Protein AF-A0AA88LLS0-F1 (afdb_monomer_lite)

InterPro domains:
  IPR002110 Ankyrin repeat [PF12796] (2-80)
  IPR002110 Ankyrin repeat [PF12796] (85-137)
  IPR002110 Ankyrin repeat [PF12796] (146-189)
  IPR002110 Ankyrin repeat [PF13637] (201-243)
  IPR002110 Ankyrin repeat [PR01415] (31-46)
  IPR002110 Ankyrin repeat [PR01415] (123-137)
  IPR002110 Ankyrin repeat [PS50088] (30-62)
  IPR002110 Ankyrin repeat [PS50088] (63-106)
  IPR002110 Ankyrin repeat [PS50088] (107-139)
  IPR002110 Ankyrin repeat [PS50088] (146-178)
  IPR002110 Ankyrin repeat [PS50088] (179-221)
  IPR002110 Ankyrin repeat [SM00248] (30-59)
  IPR002110 Ankyrin repeat [SM00248] (63-105)
  IPR002110 Ankyrin repeat [SM00248] (107-136)
  IPR002110 Ankyrin repeat [SM00248] (146-175)
  IPR002110 Ankyrin repeat [SM00248] (179-218)
  IPR002110 Ankyrin repeat [SM00248] (222-253)
  IPR036770 Ankyrin repeat-containing domain superfamily [G3DSA:1.25.40.20] (1-84)
  IPR036770 Ankyrin rep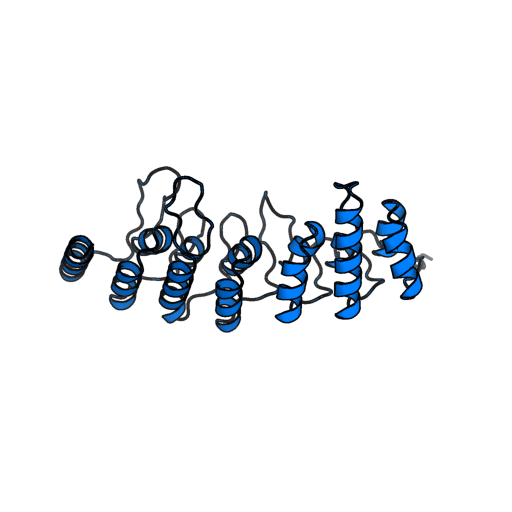eat-containing domain superfamily [G3DSA:1.25.40.20] (85-142)
  IPR036770 Ankyrin repeat-containing domain superfamily [G3DSA:1.25.40.20] (143-254)

Radius of gyration: 22.55 Å; chains: 1; bounding box: 47×30×82 Å

pLDDT: mean 86.3, std 13.44, range [41.69, 98.38]

Organism: Artemia franciscana (NCBI:txid6661)

Foldseek 3Di:
DVVVVVVVVVCVVVVNDQLDFDCDDPPPGGGDGQLLVCLLQLPLVSLLSSVVSPRDQCRAGPQGDGSLLSLLADDDPPHPPNPLVSSQSSNCSSCVVLDDQLRQTNQQDGSLLSCLVVVVLSSNVVSVVSPHDQQRWRPDHPVDDAQDGQLLVCLLVLPLVSNVSSLVSPHDLLRQGPQRDGSLLNLQQHQPDPDPVSLVSSLVSNVVSVVSPHDQCRQTNVRDGSLNNNVVSVSVVNNVVSVVVVHDPDRPPPPPPDD

Secondary structure (DSSP, 8-state):
-HHHHHHHHHHHHTT--SSPPPSSSSTT-TT--HHHHHHHTT-HHHHHHHHHTT--SS---TTS--HHHHHHSPPPTTS----HHHHHHHHHHHHTT---S----TTS--HHHHHHHTT-HHHHHHHHHTT--TTPPP-S-SSS-TT--HHHHHHHTT-HHHHHHHHHTT--TT---TTS--HHHHHHH--S---HHHHHHHHHHHHHHHHTT--TT---TTS--HHHHHHHTT-HHHHHHHHHTT--SSPPP------

Sequence (259 aa):
MNGQLSVVSYLIEKGGNLNFQITKANNVDFGGTPLHFAARQGQIDMCQLLVSKGAQTDILDDRRRTPLHWAVIRGGKDYCTIKEENKIEIVKVLLSRGVPTDVLDFCGLSPLHYAVENNNISIASYLLEKGANINLKYGNSPFYRSGYTPLHSAAAQCQLDKCQFLLSKGAQVDALDDKRRTPLHWAVNETESFTREKQREKLEIVKLLISRGATVDVLDENDLTPLVIAVSKRNFAIAEYLLERKAIHHPPKKDFLGF

Structure (mmCIF, N/CA/C/O backbone):
data_AF-A0AA88LLS0-F1
#
_entry.id   AF-A0AA88LLS0-F1
#
loop_
_atom_site.group_PDB
_atom_site.id
_atom_site.type_symbol
_atom_site.label_atom_id
_atom_site.label_alt_id
_atom_site.label_comp_id
_atom_site.label_asym_id
_atom_site.label_entity_id
_atom_site.label_seq_id
_atom_site.pdbx_PDB_ins_code
_atom_site.Cartn_x
_atom_site.Cartn_y
_atom_site.Cartn_z
_atom_site.occupancy
_atom_site.B_iso_or_equiv
_atom_site.auth_seq_id
_atom_site.auth_comp_id
_atom_site.auth_asym_id
_atom_site.auth_atom_id
_atom_site.pdbx_PDB_model_num
ATOM 1 N N . MET A 1 1 ? -5.278 8.943 34.385 1.00 47.25 1 MET A N 1
ATOM 2 C CA . MET A 1 1 ? -5.664 7.985 33.324 1.00 47.25 1 MET A CA 1
ATOM 3 C C . MET A 1 1 ? -6.632 6.909 33.834 1.00 47.25 1 MET A C 1
ATOM 5 O O . MET A 1 1 ? -7.664 6.739 33.204 1.00 47.25 1 MET A O 1
ATOM 9 N N . ASN A 1 2 ? -6.420 6.288 35.006 1.00 55.91 2 ASN A N 1
ATOM 10 C CA . ASN A 1 2 ? -7.307 5.222 35.530 1.00 55.91 2 ASN A CA 1
ATOM 11 C C . ASN A 1 2 ? -8.784 5.611 35.736 1.00 55.91 2 ASN A C 1
ATOM 13 O O . ASN A 1 2 ? -9.658 4.776 35.543 1.00 55.91 2 ASN A O 1
ATOM 17 N N . GLY A 1 3 ? -9.086 6.874 36.060 1.00 69.69 3 GLY A N 1
ATOM 18 C CA . GLY A 1 3 ? -10.472 7.318 36.260 1.00 69.69 3 GLY A CA 1
ATOM 19 C C . GLY A 1 3 ? -11.358 7.182 35.015 1.00 69.69 3 GLY A C 1
ATOM 20 O O . GLY A 1 3 ? -12.526 6.832 35.137 1.00 69.69 3 GLY A O 1
ATOM 21 N N . GLN A 1 4 ? -10.809 7.384 33.811 1.00 77.44 4 GLN A N 1
ATOM 22 C CA . GLN A 1 4 ? -11.575 7.232 32.566 1.00 77.44 4 GLN A CA 1
ATOM 23 C C . GLN A 1 4 ? -11.898 5.761 32.280 1.00 77.44 4 GLN A C 1
ATOM 25 O O . GLN A 1 4 ? -13.023 5.450 31.899 1.00 77.44 4 GLN A O 1
ATOM 30 N N . LEU A 1 5 ? -10.951 4.850 32.529 1.00 82.88 5 LEU A N 1
ATOM 31 C CA . LEU A 1 5 ? -11.171 3.406 32.392 1.00 82.88 5 LEU A CA 1
ATOM 32 C C . LEU A 1 5 ? -12.210 2.894 33.396 1.00 82.88 5 LEU A C 1
ATOM 34 O O . LEU A 1 5 ? -13.075 2.103 33.022 1.00 82.88 5 LEU A O 1
ATOM 38 N N . SER A 1 6 ? -12.167 3.366 34.648 1.00 82.56 6 SER A N 1
ATOM 39 C CA . SER A 1 6 ? -13.159 3.010 35.672 1.00 82.56 6 SER A CA 1
ATOM 40 C C . SER A 1 6 ? -14.564 3.479 35.294 1.00 82.56 6 SER A C 1
ATOM 42 O O . SER A 1 6 ? -15.513 2.708 35.411 1.00 82.56 6 SER A O 1
ATOM 44 N N . VAL A 1 7 ? -14.703 4.712 34.792 1.00 83.44 7 VAL A N 1
ATOM 45 C CA . VAL A 1 7 ? -15.997 5.243 34.331 1.00 83.44 7 VAL A CA 1
ATOM 46 C C . VAL A 1 7 ? -16.525 4.441 33.145 1.00 83.44 7 VAL A C 1
ATOM 48 O O . VAL A 1 7 ? -17.685 4.040 33.157 1.00 83.44 7 VAL A O 1
ATOM 51 N N . VAL A 1 8 ? -15.686 4.156 32.144 1.00 85.25 8 VAL A N 1
ATOM 52 C CA . VAL A 1 8 ? -16.099 3.353 30.982 1.00 85.25 8 VAL A CA 1
ATOM 53 C C . VAL A 1 8 ? -16.491 1.938 31.408 1.00 85.25 8 VAL A C 1
ATOM 55 O O . VAL A 1 8 ? -17.537 1.454 30.990 1.00 85.25 8 VAL A O 1
ATOM 58 N N . SER A 1 9 ? -15.721 1.304 32.296 1.00 84.75 9 SER A N 1
ATOM 59 C CA . SER A 1 9 ? -16.041 -0.030 32.827 1.00 84.75 9 SER A CA 1
ATOM 60 C C . SER A 1 9 ? -17.397 -0.047 33.530 1.00 84.75 9 SER A C 1
ATOM 62 O O . SER A 1 9 ? -18.231 -0.899 33.231 1.00 84.75 9 SER A O 1
ATOM 64 N N . TYR A 1 10 ? -17.651 0.941 34.390 1.00 86.06 10 TYR A N 1
ATOM 65 C CA . TYR A 1 10 ? -18.928 1.088 35.080 1.00 86.06 10 TYR A CA 1
ATOM 66 C C . TYR A 1 10 ? -20.095 1.299 34.104 1.00 86.06 10 TYR A C 1
ATOM 68 O O . TYR A 1 10 ? -21.142 0.671 34.245 1.00 86.06 10 TYR A O 1
ATOM 76 N N . LEU A 1 11 ? -19.927 2.146 33.082 1.00 85.94 11 LEU A N 1
ATOM 77 C CA . LEU A 1 11 ? -20.966 2.383 32.074 1.00 85.94 11 LEU A CA 1
ATOM 78 C C . LEU A 1 11 ? -21.303 1.109 31.291 1.00 85.94 11 LEU A C 1
ATOM 80 O O . LEU A 1 11 ? -22.477 0.841 31.050 1.00 85.94 11 LEU A O 1
ATOM 84 N N . ILE A 1 12 ? -20.297 0.303 30.945 1.00 87.88 12 ILE A N 1
ATOM 85 C CA . ILE A 1 12 ? -20.492 -0.987 30.268 1.00 87.88 12 ILE A CA 1
ATOM 86 C C . ILE A 1 12 ? -21.254 -1.959 31.176 1.00 87.88 12 ILE A C 1
ATOM 88 O O . ILE A 1 12 ? -22.208 -2.594 30.733 1.00 87.88 12 ILE A O 1
ATOM 92 N N . GLU A 1 13 ? -20.891 -2.042 32.459 1.00 88.94 13 GLU A N 1
ATOM 93 C CA . GLU A 1 13 ? -21.586 -2.882 33.446 1.00 88.94 13 GLU A CA 1
ATOM 94 C C . GLU A 1 13 ? -23.051 -2.478 33.652 1.00 88.94 13 GLU A C 1
ATOM 96 O O . GLU A 1 13 ? -23.892 -3.322 33.956 1.00 88.94 13 GLU A O 1
ATOM 101 N N . LYS A 1 14 ? -23.383 -1.199 33.446 1.00 91.62 14 LYS A N 1
ATOM 102 C CA . LYS A 1 14 ? -24.764 -0.693 33.466 1.00 91.62 14 LYS A CA 1
ATOM 103 C C . LYS A 1 14 ? -25.510 -0.853 32.135 1.00 91.62 14 LYS A C 1
ATOM 105 O O . LYS A 1 14 ? -26.604 -0.315 31.999 1.00 91.62 14 LYS A O 1
ATOM 110 N N . GLY A 1 15 ? -24.962 -1.603 31.178 1.00 86.56 15 GLY A N 1
ATOM 111 C CA . GLY A 1 15 ? -25.597 -1.865 29.883 1.00 86.56 15 GLY A CA 1
ATOM 112 C C . GLY A 1 15 ? -25.318 -0.799 28.822 1.00 86.56 15 GLY A C 1
ATOM 113 O O . GLY A 1 15 ? -26.054 -0.697 27.843 1.00 86.56 15 GLY A O 1
ATOM 114 N N . GLY A 1 16 ? -24.271 0.011 29.002 1.00 87.88 16 GLY A N 1
ATOM 115 C CA . GLY A 1 16 ? -23.817 0.962 27.995 1.00 87.88 16 GLY A CA 1
ATOM 116 C C . GLY A 1 16 ? -23.462 0.256 26.685 1.00 87.88 16 GLY A C 1
ATOM 117 O O . GLY A 1 16 ? -22.678 -0.691 26.667 1.00 87.88 16 GLY A O 1
ATOM 118 N N . ASN A 1 17 ? -24.032 0.729 25.577 1.00 89.75 17 ASN A N 1
ATOM 119 C CA . ASN A 1 17 ? -23.718 0.208 24.251 1.00 89.75 17 ASN A CA 1
ATOM 120 C C . ASN A 1 17 ? -22.253 0.532 23.907 1.00 89.75 17 ASN A C 1
ATOM 122 O O . ASN A 1 17 ? -21.866 1.691 23.936 1.00 89.75 17 ASN A O 1
ATOM 126 N N . LEU A 1 18 ? -21.444 -0.471 23.565 1.00 88.56 18 LEU A N 1
ATOM 127 C CA . LEU A 1 18 ? -20.039 -0.303 23.160 1.00 88.56 18 LEU A CA 1
ATOM 128 C C . LEU A 1 18 ? -19.866 0.156 21.707 1.00 88.56 18 LEU A C 1
ATOM 130 O O . LEU A 1 18 ? -18.810 0.661 21.330 1.00 88.56 18 LEU A O 1
ATOM 134 N N . ASN A 1 19 ? -20.908 -0.028 20.904 1.00 91.06 19 ASN A N 1
ATOM 135 C CA . ASN A 1 19 ? -20.901 0.120 19.455 1.00 91.06 19 ASN A CA 1
ATOM 136 C C . ASN A 1 19 ? -21.706 1.343 18.998 1.00 91.06 19 ASN A C 1
ATOM 138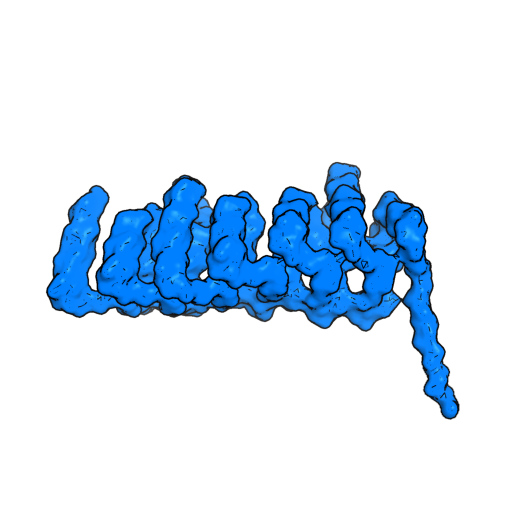 O O . ASN A 1 19 ? -22.001 1.472 17.812 1.00 91.06 19 ASN A O 1
ATOM 142 N N . PHE A 1 20 ? -22.099 2.233 19.918 1.00 89.31 20 PHE A N 1
ATOM 143 C CA . PHE A 1 20 ? -22.808 3.448 19.527 1.00 89.31 20 PHE A CA 1
ATOM 144 C C . PHE A 1 20 ? -21.918 4.304 18.625 1.00 89.31 20 PHE A C 1
ATOM 146 O O . PHE A 1 20 ? -20.733 4.494 18.903 1.00 89.31 20 PHE A O 1
ATOM 153 N N . GLN A 1 21 ? -22.503 4.817 17.549 1.00 87.50 21 GLN A N 1
ATOM 154 C CA . GLN A 1 21 ? -21.824 5.718 16.630 1.00 87.50 21 GLN A CA 1
ATOM 155 C C . GLN A 1 21 ? -22.129 7.160 17.014 1.00 87.50 21 GLN A C 1
ATOM 157 O O . GLN A 1 21 ? -23.281 7.528 17.262 1.00 87.50 21 GLN A O 1
ATOM 162 N N . ILE A 1 22 ? -21.091 7.986 17.090 1.00 81.06 22 ILE A N 1
ATOM 163 C CA . ILE A 1 22 ? -21.240 9.391 17.454 1.00 81.06 22 ILE A CA 1
ATOM 164 C C . ILE A 1 22 ? -21.749 10.172 16.241 1.00 81.06 22 ILE A C 1
ATOM 166 O O . ILE A 1 22 ? -21.088 10.255 15.211 1.00 81.06 22 ILE A O 1
ATOM 170 N N . THR A 1 23 ? -22.930 10.778 16.373 1.00 72.25 23 THR A N 1
ATOM 171 C CA . THR A 1 23 ? -23.610 11.510 15.287 1.00 72.25 23 THR A CA 1
ATOM 172 C C . THR A 1 23 ? -23.327 13.015 15.284 1.00 72.25 23 THR A C 1
ATOM 174 O O . THR A 1 23 ? -23.691 13.709 14.339 1.00 72.25 23 THR A O 1
ATOM 177 N N . LYS A 1 24 ? -22.680 13.543 16.332 1.00 62.12 24 LYS A N 1
ATOM 178 C CA . LYS A 1 24 ? -22.309 14.963 16.479 1.00 62.12 24 LYS A CA 1
ATOM 179 C C . LYS A 1 24 ? -20.938 15.110 17.136 1.00 62.12 24 LYS A C 1
ATOM 181 O O . LYS A 1 24 ? -20.834 15.545 18.279 1.00 62.12 24 LYS A O 1
ATOM 186 N N . ALA A 1 25 ? -19.888 14.725 16.423 1.00 55.62 25 ALA A N 1
ATOM 187 C CA . ALA A 1 25 ? -18.518 15.082 16.778 1.00 55.62 25 ALA A CA 1
ATOM 188 C C . ALA A 1 25 ? -17.990 16.095 15.755 1.00 55.62 25 ALA A C 1
ATOM 190 O O . ALA A 1 25 ? -18.472 16.136 14.626 1.00 55.62 25 ALA A O 1
ATOM 191 N N . ASN A 1 26 ? -17.025 16.930 16.153 1.00 55.97 26 ASN A N 1
ATOM 192 C CA . ASN A 1 26 ? -16.314 17.868 15.273 1.00 55.97 26 ASN A CA 1
ATOM 193 C C . ASN A 1 26 ? -16.000 17.206 13.914 1.00 55.97 26 ASN A C 1
ATOM 195 O O . ASN A 1 26 ? -15.684 16.021 13.921 1.00 55.97 26 ASN A O 1
ATOM 199 N N . ASN A 1 27 ? -16.061 17.959 12.799 1.00 55.22 27 ASN A N 1
ATOM 200 C CA . ASN A 1 27 ? -16.042 17.583 11.354 1.00 55.22 27 ASN A CA 1
ATOM 201 C C . ASN A 1 27 ? -15.115 16.439 10.838 1.00 55.22 27 ASN A C 1
ATOM 203 O O . ASN A 1 27 ? -15.037 16.176 9.635 1.00 55.22 27 ASN A O 1
ATOM 207 N N . VAL A 1 28 ? -14.378 15.768 11.711 1.00 56.62 28 VAL A N 1
ATOM 208 C CA . VAL A 1 28 ? -13.395 14.713 11.480 1.00 56.62 28 VAL A CA 1
ATOM 209 C C . VAL A 1 28 ? -13.794 13.338 12.049 1.00 56.62 28 VAL A C 1
ATOM 211 O O . VAL A 1 28 ? -13.091 12.383 11.742 1.00 56.62 28 VAL A O 1
ATOM 214 N N . ASP A 1 29 ? -14.885 13.224 12.823 1.00 58.03 29 ASP A N 1
ATOM 215 C CA . ASP A 1 29 ? -15.208 12.037 13.653 1.00 58.03 29 ASP A CA 1
ATOM 216 C C . ASP A 1 29 ? -16.654 11.503 13.546 1.00 58.03 29 ASP A C 1
ATOM 218 O O . ASP A 1 29 ? -17.103 10.722 14.392 1.00 58.03 29 ASP A O 1
ATOM 222 N N . PHE A 1 30 ? -17.422 11.926 12.541 1.00 73.31 30 PHE A N 1
ATOM 223 C CA . PHE A 1 30 ? -18.803 11.458 12.402 1.00 73.31 30 PHE A CA 1
ATOM 224 C C . PHE A 1 30 ? -18.874 9.944 12.125 1.00 73.31 30 PHE A C 1
ATOM 226 O O . PHE A 1 30 ? -18.092 9.397 11.345 1.00 73.31 30 PHE A O 1
ATOM 233 N N . GLY A 1 31 ? -19.789 9.264 12.818 1.00 84.44 31 GLY A N 1
ATOM 234 C CA . GLY A 1 31 ? -20.034 7.827 12.670 1.00 84.44 31 GLY A CA 1
ATOM 235 C C . GLY A 1 31 ? -19.067 6.920 13.440 1.00 84.44 31 GLY A C 1
ATOM 236 O O . GLY A 1 31 ? -19.250 5.703 13.456 1.00 84.44 31 GLY A O 1
ATOM 237 N N . GLY A 1 32 ? -18.049 7.470 14.111 1.00 88.75 32 GLY A N 1
ATOM 238 C CA . GLY A 1 32 ? -17.084 6.680 14.879 1.00 88.75 32 GLY A CA 1
ATOM 239 C C . GLY A 1 32 ? -17.678 6.071 16.155 1.00 88.75 32 GLY A C 1
ATOM 240 O O . GLY A 1 32 ? -18.534 6.669 16.805 1.00 88.75 32 GLY A O 1
ATOM 241 N N . THR A 1 33 ? -17.188 4.895 16.548 1.00 92.00 33 THR A N 1
ATOM 242 C CA . THR A 1 33 ? -17.494 4.238 17.839 1.00 92.00 33 THR A CA 1
ATOM 243 C C . THR A 1 33 ? -16.447 4.581 18.900 1.00 92.00 33 THR A C 1
ATOM 245 O O . THR A 1 33 ? -15.348 4.994 18.524 1.00 92.00 33 THR A O 1
ATOM 248 N N . PRO A 1 34 ? -16.683 4.345 20.209 1.00 91.50 34 PRO A N 1
ATOM 249 C CA . PRO A 1 34 ? -15.659 4.508 21.249 1.00 91.50 34 PRO A CA 1
ATOM 250 C C . PRO A 1 34 ? -14.297 3.896 20.898 1.00 91.50 34 PRO A C 1
ATOM 252 O O . PRO A 1 34 ? -13.257 4.475 21.211 1.00 91.50 34 PRO A O 1
ATOM 255 N N . LEU A 1 35 ? -14.297 2.763 20.188 1.00 92.50 35 LEU A N 1
ATOM 256 C CA . LEU A 1 35 ? -13.075 2.097 19.753 1.00 92.50 35 LEU A CA 1
ATOM 257 C C . LEU A 1 35 ? -12.324 2.867 18.653 1.00 92.50 35 LEU A C 1
ATOM 259 O O . LEU A 1 35 ? -11.095 2.877 18.668 1.00 92.50 35 LEU A O 1
ATOM 263 N N . HIS A 1 36 ? -13.025 3.564 17.750 1.00 91.06 36 HIS A N 1
ATOM 264 C CA . HIS A 1 36 ? -12.392 4.463 16.773 1.00 91.06 36 HIS A CA 1
ATOM 265 C C . HIS A 1 36 ? -11.623 5.579 17.484 1.00 91.06 36 HIS A C 1
ATOM 267 O O . HIS A 1 36 ? -10.457 5.826 17.176 1.00 91.06 36 HIS A O 1
ATOM 273 N N . PHE A 1 37 ? -12.250 6.214 18.478 1.00 87.75 37 PHE A N 1
ATOM 274 C CA . PHE A 1 37 ? -11.627 7.293 19.246 1.00 87.75 37 PHE A CA 1
ATOM 275 C C . PHE A 1 37 ? -10.440 6.799 20.070 1.00 87.75 37 PHE A C 1
ATOM 277 O O . PHE A 1 37 ? -9.388 7.438 20.067 1.00 87.75 37 PHE A O 1
ATOM 284 N N . ALA A 1 38 ? -10.578 5.653 20.741 1.00 89.94 38 ALA A N 1
ATOM 285 C CA . ALA A 1 38 ? -9.490 5.055 21.507 1.00 89.94 38 ALA A CA 1
ATOM 286 C C . ALA A 1 38 ? -8.279 4.736 20.612 1.00 89.94 38 ALA A C 1
ATOM 288 O O . ALA A 1 38 ? -7.151 5.099 20.957 1.00 89.94 38 ALA A O 1
ATOM 289 N N . ALA A 1 39 ? -8.519 4.143 19.435 1.00 90.12 39 ALA A N 1
ATOM 290 C CA . ALA A 1 39 ? -7.476 3.830 18.461 1.00 90.12 39 ALA A CA 1
ATOM 291 C C . ALA A 1 39 ? -6.802 5.099 17.918 1.00 90.12 39 ALA A C 1
ATOM 293 O O . ALA A 1 39 ? -5.575 5.198 17.909 1.00 90.12 39 ALA A O 1
ATOM 294 N N . ARG A 1 40 ? -7.601 6.105 17.542 1.00 85.81 40 ARG A N 1
ATOM 295 C CA . ARG A 1 40 ? -7.126 7.400 17.040 1.00 85.81 40 ARG A CA 1
ATOM 296 C C . ARG A 1 40 ? -6.270 8.157 18.052 1.00 85.81 40 ARG A C 1
ATOM 298 O O . ARG A 1 40 ? -5.343 8.849 17.646 1.00 85.81 40 ARG A O 1
ATOM 305 N N . GLN A 1 41 ? -6.605 8.072 19.339 1.00 83.75 41 GLN A N 1
ATOM 306 C CA . GLN A 1 41 ? -5.916 8.795 20.413 1.00 83.75 41 GLN A CA 1
ATOM 307 C C . GLN A 1 41 ? -4.746 8.016 21.020 1.00 83.75 41 GLN A C 1
ATOM 309 O O . GLN A 1 41 ? -4.084 8.511 21.931 1.00 83.75 41 GLN A O 1
ATOM 314 N N . GLY A 1 42 ? -4.472 6.798 20.548 1.00 86.81 42 GLY A N 1
ATOM 315 C CA . GLY A 1 42 ? -3.350 6.019 21.061 1.00 86.81 42 GLY A CA 1
ATOM 316 C C . GLY A 1 42 ? -3.604 5.410 22.443 1.00 86.81 42 GLY A C 1
ATOM 317 O O . GLY A 1 42 ? -2.648 5.093 23.148 1.00 86.81 42 GLY A O 1
ATOM 318 N N . GLN A 1 43 ? -4.867 5.275 22.861 1.00 88.19 43 GLN A N 1
ATOM 319 C CA . GLN A 1 43 ? -5.234 4.790 24.192 1.00 88.19 43 GLN A CA 1
ATOM 320 C C . GLN A 1 43 ? -5.251 3.257 24.216 1.00 88.19 43 GLN A C 1
ATOM 322 O O . GLN A 1 43 ? -6.306 2.640 24.057 1.00 88.19 43 GLN A O 1
ATOM 327 N N . ILE A 1 44 ? -4.078 2.647 24.411 1.00 91.00 44 ILE A N 1
ATOM 328 C CA . ILE A 1 44 ? -3.892 1.184 24.406 1.00 91.00 44 ILE A CA 1
ATOM 329 C C . ILE A 1 44 ? -4.835 0.506 25.409 1.00 91.00 44 ILE A C 1
ATOM 331 O O . ILE A 1 44 ? -5.626 -0.348 25.013 1.00 91.00 44 ILE A O 1
ATOM 335 N N . ASP A 1 45 ? -4.816 0.940 26.672 1.00 92.62 45 ASP A N 1
ATOM 336 C CA . ASP A 1 45 ? -5.623 0.340 27.745 1.00 92.62 45 ASP A CA 1
ATOM 337 C C . ASP A 1 45 ? -7.128 0.437 27.459 1.00 92.62 45 ASP A C 1
ATOM 339 O O . ASP A 1 45 ? -7.889 -0.488 27.737 1.00 92.62 45 ASP A O 1
ATOM 343 N N . MET A 1 46 ? -7.568 1.544 26.850 1.00 91.50 46 MET A N 1
ATOM 344 C CA . MET A 1 46 ? -8.966 1.725 26.460 1.00 91.50 46 MET A CA 1
ATOM 345 C C . MET A 1 46 ? -9.337 0.795 25.302 1.00 91.50 46 MET A C 1
ATOM 347 O O . MET A 1 46 ? -10.397 0.176 25.333 1.00 91.50 46 MET A O 1
ATOM 351 N N . CYS A 1 47 ? -8.459 0.636 24.306 1.00 93.38 47 CYS A N 1
ATOM 352 C CA . CYS A 1 47 ? -8.670 -0.330 23.227 1.00 93.38 47 CYS A CA 1
ATOM 353 C C . CYS A 1 47 ? -8.772 -1.757 23.783 1.00 93.38 47 CYS A C 1
ATOM 355 O O . CYS A 1 47 ? -9.698 -2.484 23.429 1.00 93.38 47 CYS A O 1
ATOM 357 N N . GLN A 1 48 ? -7.866 -2.144 24.686 1.00 94.19 48 GLN A N 1
ATOM 358 C CA . GLN A 1 48 ? -7.878 -3.459 25.331 1.00 94.19 48 GLN A CA 1
ATOM 359 C C . GLN A 1 48 ? -9.161 -3.681 26.134 1.00 94.19 48 GLN A C 1
ATOM 361 O O . GLN A 1 48 ? -9.805 -4.721 25.983 1.00 94.19 48 GLN A O 1
ATOM 366 N N . LEU A 1 49 ? -9.580 -2.696 26.935 1.00 93.44 49 LEU A N 1
ATOM 367 C CA . LEU A 1 49 ? -10.823 -2.761 27.697 1.00 93.44 49 LEU A CA 1
ATOM 368 C C . LEU A 1 49 ? -12.029 -2.954 26.770 1.00 93.44 49 LEU A C 1
ATOM 370 O O . LEU A 1 49 ? -12.777 -3.915 26.942 1.00 93.44 49 LEU A O 1
ATOM 374 N N . LEU A 1 50 ? -12.192 -2.093 25.762 1.00 93.25 50 LEU A N 1
ATOM 375 C CA . LEU A 1 50 ? -13.321 -2.147 24.831 1.00 93.25 50 LEU A CA 1
ATOM 376 C C . LEU A 1 50 ? -13.364 -3.484 24.073 1.00 93.25 50 LEU A C 1
ATOM 378 O O . LEU A 1 50 ? -14.410 -4.131 24.028 1.00 93.25 50 LEU A O 1
ATOM 382 N N . VAL A 1 51 ? -12.227 -3.948 23.542 1.00 93.62 51 VAL A N 1
ATOM 383 C CA . VAL A 1 51 ? -12.141 -5.231 22.823 1.00 93.62 51 VAL A CA 1
ATOM 384 C C . VAL A 1 51 ? -12.393 -6.417 23.759 1.00 93.62 51 VAL A C 1
ATOM 386 O O . VAL A 1 51 ? -13.105 -7.349 23.384 1.00 93.62 51 VAL A O 1
ATOM 389 N N . SER A 1 52 ? -11.874 -6.401 24.993 1.00 93.19 52 SER A N 1
ATOM 390 C CA . SER A 1 52 ? -12.121 -7.471 25.975 1.00 93.19 52 SER A CA 1
ATOM 391 C C . SER A 1 52 ? -13.597 -7.571 26.376 1.00 93.19 52 SER A C 1
ATOM 393 O O . SER A 1 52 ? -14.106 -8.674 26.561 1.00 93.19 52 SER A O 1
ATOM 395 N N . LYS A 1 53 ? -14.306 -6.435 26.421 1.00 92.00 53 LYS A N 1
ATOM 396 C CA . LYS A 1 53 ? -15.744 -6.345 26.714 1.00 92.00 53 LYS A CA 1
ATOM 397 C C . LYS A 1 53 ? -16.643 -6.590 25.493 1.00 92.00 53 LYS A C 1
ATOM 399 O O . LYS A 1 53 ? -17.860 -6.545 25.630 1.00 92.00 53 LYS A O 1
ATOM 404 N N . GLY A 1 54 ? -16.069 -6.896 24.326 1.00 90.69 54 GLY A N 1
ATOM 405 C CA . GLY A 1 54 ? -16.819 -7.306 23.135 1.00 90.69 54 GLY A CA 1
ATOM 406 C C . GLY A 1 54 ? -17.221 -6.172 22.191 1.00 90.69 54 GLY A C 1
ATOM 407 O O . GLY A 1 54 ? -18.162 -6.345 21.419 1.00 90.69 54 GLY A O 1
ATOM 408 N N . ALA A 1 55 ? -16.530 -5.028 22.221 1.00 92.69 55 ALA A N 1
ATOM 409 C CA . ALA A 1 55 ? -16.707 -3.997 21.200 1.00 92.69 55 ALA A CA 1
ATOM 410 C C . ALA A 1 55 ? -16.412 -4.561 19.799 1.00 92.69 55 ALA A C 1
ATOM 412 O O . ALA A 1 55 ? -15.427 -5.279 19.598 1.00 92.69 55 ALA A O 1
ATOM 413 N N . GLN A 1 56 ? -17.256 -4.217 18.827 1.00 91.62 56 GLN A N 1
ATOM 414 C CA . GLN A 1 56 ? -17.039 -4.581 17.431 1.00 91.62 56 GLN A CA 1
ATOM 415 C C . GLN A 1 56 ? -15.860 -3.782 16.865 1.00 91.62 56 GLN A C 1
ATOM 417 O O . GLN A 1 56 ? -15.724 -2.577 17.083 1.00 91.62 56 GLN A O 1
ATOM 422 N N . THR A 1 57 ? -14.981 -4.482 16.157 1.00 91.38 57 THR A N 1
ATOM 423 C CA . THR A 1 57 ? -13.675 -3.988 15.685 1.00 91.38 57 THR A CA 1
ATOM 424 C C . THR A 1 57 ? -13.678 -3.662 14.187 1.00 91.38 57 THR A C 1
ATOM 426 O O . THR A 1 57 ? -12.680 -3.175 13.661 1.00 91.38 57 THR A O 1
ATOM 429 N N . ASP A 1 58 ? -14.805 -3.890 13.516 1.00 91.56 58 ASP A N 1
ATOM 430 C CA . ASP A 1 58 ? -15.026 -3.786 12.073 1.00 91.56 58 ASP A CA 1
ATOM 431 C C . ASP A 1 58 ? -16.137 -2.792 11.686 1.00 91.56 58 ASP A C 1
ATOM 433 O O . ASP A 1 58 ? -16.391 -2.598 10.498 1.00 91.56 58 ASP A O 1
ATOM 437 N N . ILE A 1 59 ? -16.768 -2.122 12.662 1.00 92.75 59 ILE A N 1
ATOM 438 C CA . ILE A 1 59 ? -17.717 -1.035 12.386 1.00 92.75 59 ILE A CA 1
ATOM 439 C C . ILE A 1 59 ? -17.014 0.050 11.573 1.00 92.75 59 ILE A C 1
ATOM 441 O O . ILE A 1 59 ? -15.872 0.408 11.863 1.00 92.75 59 ILE A O 1
ATOM 445 N N . LEU A 1 60 ? -17.724 0.572 10.578 1.00 93.81 60 LEU A N 1
ATOM 446 C CA . LEU A 1 60 ? -17.257 1.647 9.719 1.00 93.81 60 LEU A CA 1
ATOM 447 C C . LEU A 1 60 ? -17.779 2.998 10.211 1.00 93.81 60 LEU A C 1
ATOM 449 O O . LEU A 1 60 ? -18.971 3.130 10.484 1.00 93.81 60 LEU A O 1
ATOM 453 N N . ASP A 1 61 ? -16.905 3.999 10.273 1.00 91.69 61 ASP A N 1
ATOM 454 C CA . ASP A 1 61 ? -17.312 5.401 10.390 1.00 91.69 61 ASP A CA 1
ATOM 455 C C . ASP A 1 61 ? -17.884 5.951 9.065 1.00 91.69 61 ASP A C 1
ATOM 457 O O . ASP A 1 61 ? -17.927 5.257 8.042 1.00 91.69 61 ASP A O 1
ATOM 461 N N . ASP A 1 62 ? -18.290 7.223 9.046 1.00 89.94 62 ASP A N 1
ATOM 462 C CA . ASP A 1 62 ? -18.899 7.852 7.863 1.00 89.94 62 ASP A CA 1
ATOM 463 C C . ASP A 1 62 ? -17.934 7.972 6.668 1.00 89.94 62 ASP A C 1
ATOM 465 O O . ASP A 1 62 ? -18.353 8.176 5.528 1.00 89.94 62 ASP A O 1
ATOM 469 N N . ARG A 1 63 ? -16.624 7.823 6.902 1.00 89.06 63 ARG A N 1
ATOM 470 C CA . ARG A 1 63 ? -15.585 7.767 5.861 1.00 89.06 63 ARG A CA 1
ATOM 471 C C . ARG A 1 63 ? -15.218 6.333 5.498 1.00 89.06 63 ARG A C 1
ATOM 473 O O . ARG A 1 63 ? -14.200 6.115 4.838 1.00 89.06 63 ARG A O 1
ATOM 480 N N . ARG A 1 64 ? -16.046 5.364 5.893 1.00 92.56 64 ARG A N 1
ATOM 481 C CA . ARG A 1 64 ? -15.850 3.926 5.687 1.00 92.56 64 ARG A CA 1
ATOM 482 C C . ARG A 1 64 ? -14.579 3.384 6.346 1.00 92.56 64 ARG A C 1
ATOM 484 O O . ARG A 1 64 ? -14.001 2.413 5.864 1.00 92.56 64 ARG A O 1
ATOM 491 N N . ARG A 1 65 ? -14.115 4.004 7.430 1.00 92.94 65 ARG A N 1
ATOM 492 C CA . ARG A 1 65 ? -12.911 3.574 8.147 1.00 92.94 65 ARG A CA 1
ATOM 493 C C . ARG A 1 65 ? -13.287 2.689 9.312 1.00 92.94 65 ARG A C 1
ATOM 495 O O . ARG A 1 65 ? -14.201 3.004 10.054 1.00 92.94 65 ARG A O 1
ATOM 502 N N . THR A 1 66 ? -12.520 1.626 9.497 1.00 94.38 66 THR A N 1
ATOM 503 C CA . THR A 1 66 ? -12.522 0.821 10.725 1.00 94.38 66 THR A CA 1
ATOM 504 C C . THR A 1 66 ? -11.653 1.480 11.808 1.00 94.38 66 THR A C 1
ATOM 506 O O . THR A 1 66 ? -10.788 2.306 11.484 1.00 94.38 66 THR A O 1
ATOM 509 N N . PRO A 1 67 ? -11.744 1.060 13.085 1.00 93.25 67 PRO A N 1
ATOM 510 C CA . PRO A 1 67 ? -10.780 1.457 14.113 1.00 93.25 67 PRO A CA 1
ATOM 511 C C . PRO A 1 67 ? -9.320 1.186 13.715 1.00 93.25 67 PRO A C 1
ATOM 513 O O . PRO A 1 67 ? -8.421 1.944 14.077 1.00 93.25 67 PRO A O 1
ATOM 516 N N . LEU A 1 68 ? -9.079 0.137 12.918 1.00 94.38 68 LEU A N 1
ATOM 517 C CA . LEU A 1 68 ? -7.747 -0.213 12.425 1.00 94.38 68 LEU A CA 1
ATOM 518 C C . LEU A 1 68 ? -7.171 0.853 11.483 1.00 94.38 68 LEU A C 1
ATOM 520 O O . LEU A 1 68 ? -5.977 1.126 11.552 1.00 94.38 68 LEU A O 1
ATOM 524 N N . HIS A 1 69 ? -7.998 1.507 10.660 1.00 93.38 69 HIS A N 1
ATOM 525 C CA . HIS A 1 69 ? -7.548 2.648 9.857 1.00 93.38 69 HIS A CA 1
ATOM 526 C C . HIS A 1 69 ? -7.048 3.780 10.757 1.00 93.38 69 HIS A C 1
ATOM 528 O O . HIS A 1 69 ? -5.963 4.316 10.543 1.00 93.38 69 HIS A O 1
ATOM 534 N N . TRP A 1 70 ? -7.802 4.115 11.804 1.00 90.31 70 TRP A N 1
ATOM 535 C CA . TRP A 1 70 ? -7.430 5.181 12.734 1.00 90.31 70 TRP A CA 1
ATOM 536 C C . TRP A 1 70 ? -6.150 4.887 13.520 1.00 90.31 70 TRP A C 1
ATOM 538 O O . TRP A 1 70 ? -5.405 5.818 13.816 1.00 90.31 70 TRP A O 1
ATOM 548 N N . ALA A 1 71 ? -5.848 3.614 13.787 1.00 90.31 71 ALA A N 1
ATOM 549 C CA . ALA A 1 71 ? -4.591 3.211 14.418 1.00 90.31 71 ALA A CA 1
ATOM 550 C C . ALA A 1 71 ? -3.353 3.457 13.528 1.00 90.31 71 ALA A C 1
ATOM 552 O O . ALA A 1 71 ? -2.249 3.657 14.040 1.00 90.31 71 ALA A O 1
ATOM 553 N N . VAL A 1 72 ? -3.517 3.445 12.197 1.00 89.94 72 VAL A N 1
ATOM 554 C CA . VAL A 1 72 ? -2.398 3.523 11.236 1.00 89.94 72 VAL A CA 1
ATOM 555 C C . VAL A 1 72 ? -2.304 4.848 10.482 1.00 89.94 72 VAL A C 1
ATOM 557 O O . VAL A 1 72 ? -1.225 5.193 9.988 1.00 89.94 72 VAL A O 1
ATOM 560 N N . ILE A 1 73 ? -3.399 5.610 10.402 1.00 86.94 73 ILE A N 1
ATOM 561 C CA . ILE A 1 73 ? -3.420 6.943 9.798 1.00 86.94 73 ILE A CA 1
ATOM 562 C C . ILE A 1 73 ? -2.438 7.857 10.547 1.00 86.94 73 ILE A C 1
ATOM 564 O O . ILE A 1 73 ? -2.277 7.815 11.771 1.00 86.94 73 ILE A O 1
ATOM 568 N N . ARG A 1 74 ? -1.727 8.701 9.794 1.00 73.00 74 ARG A N 1
ATOM 569 C CA . ARG A 1 74 ? -0.847 9.707 10.385 1.00 73.00 74 ARG A CA 1
ATOM 570 C C . ARG A 1 74 ? -1.728 10.783 11.012 1.00 73.00 74 ARG A C 1
ATOM 572 O O . ARG A 1 74 ? -2.573 11.361 10.331 1.00 73.00 74 ARG A O 1
ATOM 579 N N . GLY A 1 75 ? -1.529 11.063 12.296 1.00 61.69 75 GLY A N 1
ATOM 580 C CA . GLY A 1 75 ? -2.111 12.253 12.892 1.00 61.69 75 GLY A CA 1
ATOM 581 C C . GLY A 1 75 ? -1.584 13.489 12.152 1.00 61.69 75 GLY A C 1
ATOM 582 O O . GLY A 1 75 ? -0.374 13.662 12.039 1.00 61.69 75 GLY A O 1
ATOM 583 N N . GLY A 1 76 ? -2.471 14.324 11.601 1.00 55.25 76 GLY A N 1
ATOM 584 C CA . GLY A 1 76 ? -2.176 15.732 11.335 1.00 55.25 76 GLY A CA 1
ATOM 585 C C . GLY A 1 76 ? -1.640 16.469 12.573 1.00 55.25 76 GLY A C 1
ATOM 586 O O . GLY A 1 76 ? -1.652 15.934 13.679 1.00 55.25 76 GLY A O 1
ATOM 587 N N . LYS A 1 77 ? -1.171 17.707 12.369 1.00 46.59 77 LYS A N 1
ATOM 588 C CA . LYS A 1 77 ? -0.425 18.515 13.357 1.00 46.59 77 LYS A CA 1
ATOM 589 C C . LYS A 1 77 ? -1.128 18.704 14.713 1.00 46.59 77 LYS A C 1
ATOM 591 O O . LYS A 1 77 ? -0.445 18.957 15.697 1.00 46.59 77 LYS A O 1
ATOM 596 N N . ASP A 1 78 ? -2.448 18.536 14.760 1.00 46.03 78 ASP A N 1
ATOM 597 C CA . ASP A 1 78 ? -3.279 18.735 15.955 1.00 46.03 78 ASP A CA 1
ATOM 598 C C . ASP A 1 78 ? -3.598 17.438 16.718 1.00 46.03 78 ASP A C 1
ATOM 600 O O . ASP A 1 78 ? -4.319 17.459 17.715 1.00 46.03 78 ASP A O 1
ATOM 604 N N . TYR A 1 79 ? -3.093 16.291 16.261 1.00 55.00 79 TYR A N 1
ATOM 605 C CA . TYR A 1 79 ? -3.288 15.016 16.947 1.00 55.00 79 TYR A CA 1
ATOM 606 C C . TYR A 1 79 ? -2.003 14.625 17.650 1.00 55.00 79 TYR A C 1
ATOM 608 O O . TYR A 1 79 ? -0.917 14.747 17.084 1.00 55.00 79 TYR A O 1
ATOM 616 N N . CYS A 1 80 ? -2.135 14.166 18.895 1.00 50.44 80 CYS A N 1
ATOM 617 C CA . CYS A 1 80 ? -1.011 13.711 19.694 1.00 50.44 80 CYS A CA 1
ATOM 618 C C . CYS A 1 80 ? -0.124 12.792 18.850 1.00 50.44 80 CYS A C 1
ATOM 620 O O . CYS A 1 80 ? -0.610 11.838 18.240 1.00 50.44 80 CYS A O 1
ATOM 622 N N . THR A 1 81 ? 1.171 13.096 18.795 1.00 56.94 81 THR A N 1
ATOM 623 C CA . THR A 1 81 ? 2.182 12.254 18.161 1.00 56.94 81 THR A CA 1
ATOM 624 C C . THR A 1 81 ? 2.257 10.942 18.938 1.00 56.94 81 THR A C 1
ATOM 626 O O . THR A 1 81 ? 3.069 10.784 19.846 1.00 56.94 81 THR A O 1
ATOM 629 N N . ILE A 1 82 ? 1.348 10.011 18.644 1.00 67.50 82 ILE A N 1
ATOM 630 C CA . ILE A 1 82 ? 1.373 8.670 19.216 1.00 67.50 82 ILE A CA 1
ATOM 631 C C . ILE A 1 82 ? 2.689 8.057 18.758 1.00 67.50 82 ILE A C 1
ATOM 633 O O . ILE A 1 82 ? 2.923 7.924 17.551 1.00 67.50 82 ILE A O 1
ATOM 637 N N . LYS A 1 83 ? 3.547 7.715 19.721 1.00 72.94 83 LYS A N 1
ATOM 638 C CA . LYS A 1 83 ? 4.790 7.004 19.445 1.00 72.94 83 LYS A CA 1
ATOM 639 C C . LYS A 1 83 ? 4.482 5.724 18.670 1.00 72.94 83 LYS A C 1
ATOM 641 O O . LYS A 1 83 ? 3.473 5.069 18.928 1.00 72.94 83 LYS A O 1
ATOM 646 N N . GLU A 1 84 ? 5.347 5.354 17.734 1.00 71.81 84 GLU A N 1
ATOM 647 C CA . GLU A 1 84 ? 5.131 4.180 16.878 1.00 71.81 84 GLU A CA 1
ATOM 648 C C . GLU A 1 84 ? 4.914 2.888 17.683 1.00 71.81 84 GLU A C 1
ATOM 650 O O . GLU A 1 84 ? 4.068 2.074 17.315 1.00 71.81 84 GLU A O 1
ATOM 655 N N . GLU A 1 85 ? 5.594 2.758 18.827 1.00 74.12 85 GLU A N 1
ATOM 656 C CA . GLU A 1 85 ? 5.434 1.657 19.789 1.00 74.12 85 GLU A CA 1
ATOM 657 C C . GLU A 1 85 ? 3.988 1.497 20.289 1.00 74.12 85 GLU A C 1
ATOM 659 O O . GLU A 1 85 ? 3.476 0.383 20.384 1.00 74.12 85 GLU A O 1
ATOM 664 N N . ASN A 1 86 ? 3.274 2.604 20.500 1.00 82.25 86 ASN A N 1
ATOM 665 C CA . ASN A 1 86 ? 1.880 2.559 20.933 1.00 82.25 86 ASN A CA 1
ATOM 666 C C . ASN A 1 86 ? 0.942 2.186 19.778 1.00 82.25 86 ASN A C 1
ATOM 668 O O . ASN A 1 86 ? -0.069 1.517 19.989 1.00 82.25 86 ASN A O 1
ATOM 672 N N . LYS A 1 87 ? 1.274 2.589 18.543 1.00 86.12 87 LYS A N 1
ATOM 673 C CA . LYS A 1 87 ? 0.454 2.270 17.366 1.00 86.12 87 LYS A CA 1
ATOM 674 C C . LYS A 1 87 ? 0.457 0.778 17.067 1.00 86.12 87 LYS A C 1
ATOM 676 O O . LYS A 1 87 ? -0.605 0.214 16.814 1.00 86.12 87 LYS A O 1
ATOM 681 N N . ILE A 1 88 ? 1.626 0.132 17.109 1.00 91.06 88 ILE A N 1
ATOM 682 C CA . ILE A 1 88 ? 1.713 -1.309 16.839 1.00 91.06 88 ILE A CA 1
ATOM 683 C C . ILE A 1 88 ? 0.932 -2.125 17.876 1.00 91.06 88 ILE A C 1
ATOM 685 O O . ILE A 1 88 ? 0.279 -3.097 17.506 1.00 91.06 88 ILE A O 1
ATOM 689 N N . GLU A 1 89 ? 0.924 -1.712 19.146 1.00 92.81 89 GLU A N 1
ATOM 690 C CA . GLU A 1 89 ? 0.165 -2.416 20.183 1.00 92.81 89 GLU A CA 1
ATOM 691 C C . GLU A 1 89 ? -1.349 -2.297 19.968 1.00 92.81 89 GLU A C 1
ATOM 693 O O . GLU A 1 89 ? -2.069 -3.290 20.046 1.00 92.81 89 GLU A O 1
ATOM 698 N N . ILE A 1 90 ? -1.841 -1.121 19.569 1.00 92.44 90 ILE A N 1
ATOM 699 C CA . ILE A 1 90 ? -3.255 -0.946 19.195 1.00 92.44 90 ILE A CA 1
ATOM 700 C C . ILE A 1 90 ? -3.611 -1.812 17.988 1.00 92.44 90 ILE A C 1
ATOM 702 O O . ILE A 1 90 ? -4.640 -2.483 17.999 1.00 92.44 90 ILE A O 1
ATOM 706 N N . VAL A 1 91 ? -2.755 -1.850 16.963 1.00 94.44 91 VAL A N 1
ATOM 707 C CA . VAL A 1 91 ? -2.960 -2.708 15.787 1.00 94.44 91 VAL A CA 1
ATOM 708 C C . VAL A 1 91 ? -3.056 -4.184 16.197 1.00 94.44 91 VAL A C 1
ATOM 710 O O . VAL A 1 91 ? -3.963 -4.878 15.740 1.00 94.44 91 VAL A O 1
ATOM 713 N N . LYS A 1 92 ? -2.186 -4.663 17.098 1.00 94.38 92 LYS A N 1
ATOM 714 C CA . LYS A 1 92 ? -2.254 -6.030 17.646 1.00 94.38 92 LYS A CA 1
ATOM 715 C C . LYS A 1 92 ? -3.570 -6.299 18.372 1.00 94.38 92 LYS A C 1
ATOM 717 O O . LYS A 1 92 ? -4.198 -7.328 18.130 1.00 94.38 92 LYS A O 1
ATOM 722 N N . VAL A 1 93 ? -4.006 -5.372 19.226 1.00 93.94 93 VAL A N 1
ATOM 723 C CA . VAL A 1 93 ? -5.270 -5.488 19.967 1.00 93.94 93 VAL A CA 1
ATOM 724 C C . VAL A 1 93 ? -6.459 -5.568 19.009 1.00 93.94 93 VAL A C 1
ATOM 726 O O . VAL A 1 93 ? -7.300 -6.454 19.157 1.00 93.94 93 VAL A O 1
ATOM 729 N N . LEU A 1 94 ? -6.512 -4.708 17.992 1.00 93.31 94 LEU A N 1
ATOM 730 C CA . LEU A 1 94 ? -7.606 -4.685 17.017 1.00 93.31 94 LEU A CA 1
ATOM 731 C C . LEU A 1 94 ? -7.636 -5.941 16.132 1.00 93.31 94 LEU A C 1
ATOM 733 O O . LEU A 1 94 ? -8.708 -6.477 15.862 1.00 93.31 94 LEU A O 1
ATOM 737 N N . LEU A 1 95 ? -6.471 -6.456 15.729 1.00 93.50 95 LEU A N 1
ATOM 738 C CA . LEU A 1 95 ? -6.361 -7.665 14.902 1.00 93.50 95 LEU A CA 1
ATOM 739 C C . LEU A 1 95 ? -6.527 -8.972 15.693 1.00 93.50 95 LEU A C 1
ATOM 741 O O . LEU A 1 95 ? -6.677 -10.033 15.088 1.00 93.50 95 LEU A O 1
ATOM 745 N N . SER A 1 96 ? -6.556 -8.922 17.030 1.00 88.44 96 SER A N 1
ATOM 746 C CA . SER A 1 96 ? -6.712 -10.110 17.888 1.00 88.44 96 SER A CA 1
ATOM 747 C C . SER A 1 96 ? -8.024 -10.876 17.668 1.00 88.44 96 SER A C 1
ATOM 749 O O . SER A 1 96 ? -8.107 -12.057 17.996 1.00 88.44 96 SER A O 1
ATOM 751 N N . ARG A 1 97 ? -9.041 -10.223 17.088 1.00 82.75 97 ARG A N 1
ATOM 752 C CA . ARG A 1 97 ? -10.365 -10.798 16.802 1.00 82.75 97 ARG A CA 1
ATOM 753 C C . ARG A 1 97 ? -10.554 -11.237 15.344 1.00 82.75 97 ARG A C 1
ATOM 755 O O . ARG A 1 97 ? -11.669 -11.572 14.970 1.00 82.75 97 ARG A O 1
ATOM 762 N N . GLY A 1 98 ? -9.489 -11.251 14.535 1.00 79.75 98 GLY A N 1
ATOM 763 C CA . GLY A 1 98 ? -9.551 -11.730 13.148 1.00 79.75 98 GLY A CA 1
ATOM 764 C C . GLY A 1 98 ? -10.339 -10.815 12.209 1.00 79.75 98 GLY A C 1
ATOM 765 O O . GLY A 1 98 ? -11.038 -11.302 11.325 1.00 79.75 98 GLY A O 1
ATOM 766 N N . VAL A 1 99 ? -10.262 -9.496 12.413 1.00 86.62 99 VAL A N 1
ATOM 767 C CA . VAL A 1 99 ? -10.967 -8.539 11.550 1.00 86.62 99 VAL A CA 1
ATOM 768 C C . VAL A 1 99 ? -10.417 -8.519 10.124 1.00 86.62 99 VAL A C 1
ATOM 770 O O . VAL A 1 99 ? -9.219 -8.743 9.930 1.00 86.62 99 VAL A O 1
ATOM 773 N N . PRO A 1 100 ? -11.254 -8.171 9.130 1.00 90.69 100 PRO A N 1
ATOM 774 C CA . PRO A 1 100 ? -10.789 -7.969 7.766 1.00 90.69 100 PRO A CA 1
ATOM 775 C C . PRO A 1 100 ? -9.716 -6.870 7.698 1.00 90.69 100 PRO A C 1
ATOM 777 O O . PRO A 1 100 ? -9.921 -5.740 8.146 1.00 90.69 100 PRO A O 1
ATOM 780 N N . THR A 1 101 ? -8.564 -7.198 7.118 1.00 92.75 101 THR A N 1
ATOM 781 C CA . THR A 1 101 ? -7.402 -6.301 6.971 1.00 92.75 101 THR A CA 1
ATOM 782 C C . THR A 1 101 ? -7.443 -5.457 5.697 1.00 92.75 101 THR A C 1
ATOM 784 O O . THR A 1 101 ? -6.791 -4.417 5.637 1.00 92.75 101 THR A O 1
ATOM 787 N N . ASP A 1 102 ? -8.242 -5.868 4.711 1.00 95.62 102 ASP A N 1
ATOM 788 C CA . ASP A 1 102 ? -8.307 -5.275 3.368 1.00 95.62 102 ASP A CA 1
ATOM 789 C C . ASP A 1 102 ? -9.536 -4.370 3.153 1.00 95.62 102 ASP A C 1
ATOM 791 O O . ASP A 1 102 ? -9.933 -4.088 2.023 1.00 95.62 102 ASP A O 1
ATOM 795 N N . VAL A 1 103 ? -10.157 -3.890 4.235 1.00 95.31 103 VAL A N 1
ATOM 796 C CA . VAL A 1 103 ? -11.250 -2.908 4.140 1.00 95.31 103 VAL A CA 1
ATOM 797 C C . VAL A 1 103 ? -10.712 -1.615 3.534 1.00 95.31 103 VAL A C 1
ATOM 799 O O . VAL A 1 103 ? -9.693 -1.111 3.994 1.00 95.31 103 VAL A O 1
ATOM 802 N N . LEU A 1 104 ? -11.407 -1.081 2.527 1.00 94.38 104 LEU A N 1
ATOM 803 C CA . LEU A 1 104 ? -11.073 0.190 1.888 1.00 94.38 104 LEU A CA 1
ATOM 804 C C . LEU A 1 104 ? -11.939 1.325 2.438 1.00 94.38 104 LEU A C 1
ATOM 806 O O . LEU A 1 104 ? -13.171 1.221 2.439 1.00 94.38 104 LEU A O 1
ATOM 810 N N . ASP A 1 105 ? -11.293 2.421 2.828 1.00 92.69 105 ASP A N 1
ATOM 811 C CA . ASP A 1 105 ? -11.969 3.655 3.213 1.00 92.69 105 ASP A CA 1
ATOM 812 C C . ASP A 1 105 ? -12.500 4.445 2.000 1.00 92.69 105 ASP A C 1
ATOM 814 O O . ASP A 1 105 ? -12.390 4.030 0.843 1.00 92.69 105 ASP A O 1
ATOM 818 N N . PHE A 1 106 ? -13.109 5.607 2.249 1.00 89.38 106 PHE A N 1
ATOM 819 C CA . PHE A 1 106 ? -13.625 6.488 1.196 1.00 89.38 106 PHE A CA 1
ATOM 820 C C . PHE A 1 106 ? -12.536 7.012 0.242 1.00 89.38 106 PHE A C 1
ATOM 822 O O . PHE A 1 106 ? -12.832 7.350 -0.901 1.00 89.38 106 PHE A O 1
ATOM 829 N N . CYS A 1 107 ? -11.273 7.059 0.677 1.00 88.44 107 CYS A N 1
ATOM 830 C CA . CYS A 1 107 ? -10.141 7.397 -0.182 1.00 88.44 107 CYS A CA 1
ATOM 831 C C . CYS A 1 107 ? -9.632 6.193 -0.987 1.00 88.44 107 CYS A C 1
ATOM 833 O O . CYS A 1 107 ? -8.640 6.342 -1.702 1.00 88.44 107 CYS A O 1
ATOM 835 N N . GLY A 1 108 ? -10.270 5.025 -0.876 1.00 92.81 108 GLY A N 1
ATOM 836 C CA . GLY A 1 108 ? -9.844 3.799 -1.539 1.00 92.81 108 GLY A CA 1
ATOM 837 C C . GLY A 1 108 ? -8.596 3.182 -0.911 1.00 92.81 108 GLY A C 1
ATOM 838 O O . GLY A 1 108 ? -7.881 2.458 -1.599 1.00 92.81 108 GLY A O 1
ATOM 839 N N . LEU A 1 109 ? -8.301 3.471 0.358 1.00 93.62 109 LEU A N 1
ATOM 840 C CA . LEU A 1 109 ? -7.103 2.986 1.039 1.00 93.62 109 LEU A CA 1
ATOM 841 C C . LEU A 1 109 ? -7.452 1.959 2.105 1.00 93.62 109 LEU A C 1
ATOM 843 O O . LEU A 1 109 ? -8.401 2.140 2.858 1.00 93.62 109 LEU A O 1
ATOM 847 N N . SER A 1 110 ? -6.628 0.919 2.199 1.00 95.69 110 SER A N 1
ATOM 848 C CA . SER A 1 110 ? -6.647 -0.024 3.321 1.00 95.69 110 SER A CA 1
ATOM 849 C C . SER A 1 110 ? -5.660 0.395 4.413 1.00 95.69 110 SER A C 1
ATOM 851 O O . SER A 1 110 ? -4.768 1.220 4.169 1.00 95.69 110 SER A O 1
ATOM 853 N N . PRO A 1 111 ? -5.728 -0.207 5.612 1.00 95.81 111 PRO A N 1
ATOM 854 C CA . PRO A 1 111 ? -4.725 0.010 6.644 1.00 95.81 111 PRO A CA 1
ATOM 855 C C . PRO A 1 111 ? -3.291 -0.293 6.181 1.00 95.81 111 PRO A C 1
ATOM 857 O O . PRO A 1 111 ? -2.363 0.426 6.555 1.00 95.81 111 PRO A O 1
ATOM 860 N N . LEU A 1 112 ? -3.098 -1.307 5.324 1.00 96.88 112 LEU A N 1
ATOM 861 C CA . LEU A 1 112 ? -1.782 -1.620 4.759 1.00 96.88 112 LEU A CA 1
ATOM 862 C C . LEU A 1 112 ? -1.281 -0.498 3.845 1.00 96.88 112 LEU A C 1
ATOM 864 O O . LEU A 1 112 ? -0.118 -0.111 3.959 1.00 96.88 112 LEU A O 1
ATOM 868 N N . HIS A 1 113 ? -2.149 0.067 3.000 1.00 95.00 113 HIS A N 1
ATOM 869 C CA . HIS A 1 113 ? -1.788 1.217 2.170 1.00 95.00 113 HIS A CA 1
ATOM 870 C C . HIS A 1 113 ? -1.284 2.379 3.030 1.00 95.00 113 HIS A C 1
ATOM 872 O O . HIS A 1 113 ? -0.202 2.905 2.783 1.00 95.00 113 HIS A O 1
ATOM 878 N N . TYR A 1 114 ? -2.011 2.735 4.094 1.00 93.56 114 TYR A N 1
ATOM 879 C CA . TYR A 1 114 ? -1.576 3.786 5.017 1.00 93.56 114 TYR A CA 1
ATOM 880 C C . TYR A 1 114 ? -0.252 3.461 5.714 1.00 93.56 114 TYR A C 1
ATOM 882 O O . TYR A 1 114 ? 0.590 4.348 5.858 1.00 93.56 114 TYR A O 1
ATOM 890 N N . ALA A 1 115 ? -0.044 2.216 6.147 1.00 93.62 115 ALA A N 1
ATOM 891 C CA . ALA A 1 115 ? 1.199 1.809 6.794 1.00 93.62 115 ALA A CA 1
ATOM 892 C C . ALA A 1 115 ? 2.405 1.945 5.849 1.00 93.62 115 ALA A C 1
ATOM 894 O O . ALA A 1 115 ? 3.430 2.498 6.248 1.00 93.62 115 ALA A O 1
ATOM 895 N N . VAL A 1 116 ? 2.258 1.513 4.592 1.00 94.06 116 VAL A N 1
ATOM 896 C CA . VAL A 1 116 ? 3.287 1.657 3.551 1.00 94.06 116 VAL A CA 1
ATOM 897 C C . VAL A 1 116 ? 3.520 3.129 3.221 1.00 94.06 116 VAL A C 1
ATOM 899 O O . VAL A 1 116 ? 4.666 3.576 3.222 1.00 94.06 116 VAL A O 1
ATOM 902 N N . GLU A 1 117 ? 2.462 3.915 3.001 1.00 89.94 117 GLU A N 1
ATOM 903 C CA . GLU A 1 117 ? 2.596 5.335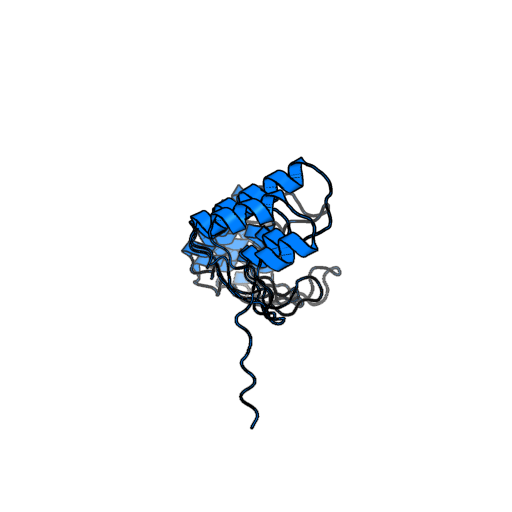 2.660 1.00 89.94 117 GLU A CA 1
ATOM 904 C C . GLU A 1 117 ? 3.264 6.142 3.776 1.00 89.94 117 GLU A C 1
ATOM 906 O O . GLU A 1 117 ? 4.062 7.044 3.507 1.00 89.94 117 GLU A O 1
ATOM 911 N N . ASN A 1 118 ? 3.012 5.761 5.030 1.00 88.19 118 ASN A N 1
ATOM 912 C CA . ASN A 1 118 ? 3.631 6.378 6.193 1.00 88.19 118 ASN A CA 1
ATOM 913 C C . ASN A 1 118 ? 5.053 5.897 6.500 1.00 88.19 118 ASN A C 1
ATOM 915 O O . ASN A 1 118 ? 5.677 6.478 7.384 1.00 88.19 118 ASN A O 1
ATOM 919 N N . ASN A 1 119 ? 5.571 4.909 5.765 1.00 88.88 119 ASN A N 1
ATOM 920 C CA . ASN A 1 119 ? 6.841 4.235 6.040 1.00 88.88 119 ASN A CA 1
ATOM 921 C C . ASN A 1 119 ? 6.873 3.499 7.398 1.00 88.88 119 ASN A C 1
ATOM 923 O O . ASN A 1 119 ? 7.931 3.300 7.989 1.00 88.88 119 ASN A O 1
ATOM 927 N N . ASN A 1 120 ? 5.710 3.060 7.892 1.00 90.62 120 ASN A N 1
ATOM 928 C CA . ASN A 1 120 ? 5.584 2.318 9.148 1.00 90.62 120 ASN A CA 1
ATOM 929 C C . ASN A 1 120 ? 5.815 0.818 8.901 1.00 90.62 120 ASN A C 1
ATOM 931 O O . ASN A 1 120 ? 4.877 0.015 8.947 1.00 90.62 120 ASN A O 1
ATOM 935 N N . ILE A 1 121 ? 7.066 0.436 8.637 1.00 91.88 121 ILE A N 1
ATOM 936 C CA . ILE A 1 121 ? 7.464 -0.928 8.239 1.00 91.88 121 ILE A CA 1
ATOM 937 C C . ILE A 1 121 ? 7.024 -2.000 9.246 1.00 91.88 121 ILE A C 1
ATOM 939 O O . ILE A 1 121 ? 6.577 -3.076 8.840 1.00 91.88 121 ILE A O 1
ATOM 943 N N . SER A 1 122 ? 7.091 -1.706 10.548 1.00 93.12 122 SER A N 1
ATOM 944 C CA . SER A 1 122 ? 6.666 -2.630 11.610 1.00 93.12 122 SER A CA 1
ATOM 945 C C . SER A 1 122 ? 5.169 -2.942 11.535 1.00 93.12 122 SER A C 1
ATOM 947 O O . SER A 1 122 ? 4.768 -4.100 11.617 1.00 93.12 122 SER A O 1
ATOM 949 N N . ILE A 1 123 ? 4.336 -1.918 11.315 1.00 94.31 123 ILE A N 1
ATOM 950 C CA . ILE A 1 123 ? 2.883 -2.080 11.170 1.00 94.31 123 ILE A CA 1
ATOM 951 C C . ILE A 1 123 ? 2.556 -2.778 9.851 1.00 94.31 123 ILE A C 1
ATOM 953 O O . ILE A 1 123 ? 1.743 -3.698 9.839 1.00 94.31 123 ILE A O 1
ATOM 957 N N . ALA A 1 124 ? 3.201 -2.378 8.752 1.00 95.94 124 ALA A N 1
ATOM 958 C CA . ALA A 1 124 ? 2.990 -3.002 7.451 1.00 95.94 124 ALA A CA 1
ATOM 959 C C . ALA A 1 124 ? 3.340 -4.498 7.487 1.00 95.94 124 ALA A C 1
ATOM 961 O O . ALA A 1 124 ? 2.554 -5.321 7.029 1.00 95.94 124 ALA A O 1
ATOM 962 N N . SER A 1 125 ? 4.473 -4.864 8.096 1.00 95.88 125 SER A N 1
ATOM 963 C CA . SER A 1 125 ? 4.876 -6.267 8.257 1.00 95.88 125 SER A CA 1
ATOM 964 C C . SER A 1 125 ? 3.860 -7.061 9.072 1.00 95.88 125 SER A C 1
ATOM 966 O O . SER A 1 125 ? 3.458 -8.138 8.645 1.00 95.88 125 SER A O 1
ATOM 968 N N . TYR A 1 126 ? 3.377 -6.507 10.186 1.00 96.06 126 TYR A N 1
ATOM 969 C CA . TYR A 1 126 ? 2.382 -7.184 11.012 1.00 96.06 126 TYR A CA 1
ATOM 970 C C . TYR A 1 126 ? 1.022 -7.334 10.310 1.00 96.06 126 TYR A C 1
ATOM 972 O O . TYR A 1 126 ? 0.375 -8.370 10.427 1.00 96.06 126 TYR A O 1
ATOM 980 N N . LEU A 1 127 ? 0.586 -6.338 9.532 1.00 96.81 127 LEU A N 1
ATOM 981 C CA . LEU A 1 127 ? -0.634 -6.443 8.722 1.00 96.81 127 LEU A CA 1
ATOM 982 C C . LEU A 1 127 ? -0.530 -7.571 7.689 1.00 96.81 127 LEU A C 1
ATOM 984 O O . LEU A 1 127 ? -1.482 -8.331 7.519 1.00 96.81 127 LEU A O 1
ATOM 988 N N . LEU A 1 128 ? 0.629 -7.715 7.044 1.00 97.06 128 LEU A N 1
ATOM 989 C CA . LEU A 1 128 ? 0.900 -8.798 6.094 1.00 97.06 128 LEU A CA 1
ATOM 990 C C . LEU A 1 128 ? 0.910 -10.170 6.778 1.00 97.06 128 LEU A C 1
ATOM 992 O O . LEU A 1 128 ? 0.315 -11.112 6.265 1.00 97.06 128 LEU A O 1
ATOM 996 N N . GLU A 1 129 ? 1.507 -10.278 7.968 1.00 95.69 129 GLU A N 1
ATOM 997 C CA . GLU A 1 129 ? 1.442 -11.493 8.798 1.00 95.69 129 GLU A CA 1
ATOM 998 C C . GLU A 1 129 ? 0.002 -11.859 9.188 1.00 95.69 129 GLU A C 1
ATOM 1000 O O . GLU A 1 129 ? -0.317 -13.033 9.377 1.00 95.69 129 GLU A O 1
ATOM 1005 N N . LYS A 1 130 ? -0.884 -10.862 9.293 1.00 95.88 130 LYS A N 1
ATOM 1006 C CA . LYS A 1 130 ? -2.324 -11.036 9.532 1.00 95.88 130 LYS A CA 1
ATOM 1007 C C . LYS A 1 130 ? -3.155 -11.171 8.255 1.00 95.88 130 LYS A C 1
ATOM 1009 O O . LYS A 1 130 ? -4.379 -11.139 8.330 1.00 95.88 130 LYS A O 1
ATOM 1014 N N . GLY A 1 131 ? -2.512 -11.377 7.107 1.00 94.94 131 GLY A N 1
ATOM 1015 C CA . GLY A 1 131 ? -3.178 -11.712 5.851 1.00 94.94 131 GLY A CA 1
ATOM 1016 C C . GLY A 1 131 ? -3.650 -10.515 5.029 1.00 94.94 131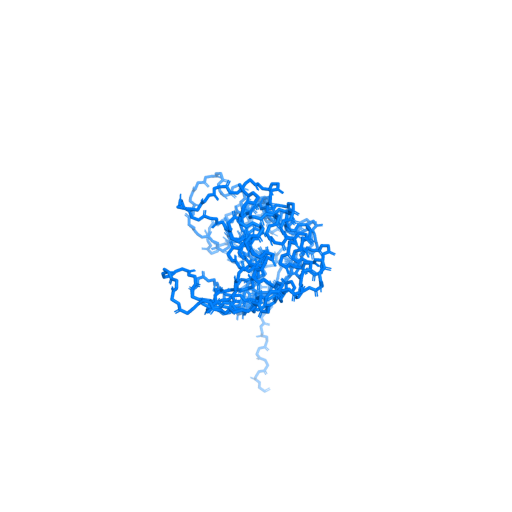 GLY A C 1
ATOM 1017 O O . GLY A 1 131 ? -4.456 -10.704 4.127 1.00 94.94 131 GLY A O 1
ATOM 1018 N N . ALA A 1 132 ? -3.178 -9.295 5.312 1.00 97.25 132 ALA A N 1
ATOM 1019 C CA . ALA A 1 132 ? -3.393 -8.167 4.404 1.00 97.25 132 ALA A CA 1
ATOM 1020 C C . ALA A 1 132 ? -2.787 -8.457 3.022 1.00 97.25 132 ALA A C 1
ATOM 1022 O O . ALA A 1 132 ? -1.675 -8.983 2.914 1.00 97.25 132 ALA A O 1
ATOM 1023 N N . ASN A 1 133 ? -3.489 -8.083 1.958 1.00 97.81 133 ASN A N 1
ATOM 1024 C CA . ASN A 1 133 ? -3.031 -8.330 0.599 1.00 97.81 133 ASN A CA 1
ATOM 1025 C C . ASN A 1 133 ? -2.043 -7.243 0.137 1.00 97.81 133 ASN A C 1
ATOM 1027 O O . ASN A 1 133 ? -2.424 -6.106 -0.140 1.00 97.81 133 ASN A O 1
ATOM 1031 N N . ILE A 1 134 ? -0.767 -7.614 -0.030 1.00 97.94 134 ILE A N 1
ATOM 1032 C CA . ILE A 1 134 ? 0.307 -6.731 -0.535 1.00 97.94 134 ILE A CA 1
ATOM 1033 C C . ILE A 1 134 ? 0.017 -6.141 -1.928 1.00 97.94 134 ILE A C 1
ATOM 1035 O O . ILE A 1 134 ? 0.543 -5.086 -2.278 1.00 97.94 134 ILE A O 1
ATOM 1039 N N . ASN A 1 135 ? -0.825 -6.813 -2.717 1.00 97.69 135 ASN A N 1
ATOM 1040 C CA . ASN A 1 135 ? -1.213 -6.421 -4.071 1.00 97.69 135 ASN A CA 1
ATOM 1041 C C . ASN A 1 135 ? -2.618 -5.814 -4.130 1.00 97.69 135 ASN A C 1
ATOM 1043 O O . ASN A 1 135 ? -3.144 -5.633 -5.230 1.00 97.69 135 ASN A O 1
ATOM 1047 N N . LEU A 1 136 ? -3.243 -5.531 -2.979 1.00 97.31 136 LEU A N 1
ATOM 1048 C CA . LEU A 1 136 ? -4.552 -4.891 -2.947 1.00 97.31 136 LEU A CA 1
ATOM 1049 C C . LEU A 1 136 ? -4.479 -3.585 -3.729 1.00 97.31 136 LEU A C 1
ATOM 1051 O O . LEU A 1 136 ? -3.583 -2.774 -3.508 1.00 97.31 136 LEU A O 1
ATOM 1055 N N . LYS A 1 137 ? -5.404 -3.402 -4.665 1.00 95.75 137 LYS A N 1
ATOM 1056 C CA . LYS A 1 137 ? -5.439 -2.183 -5.456 1.00 95.75 137 LYS A CA 1
ATOM 1057 C C . LYS A 1 137 ? -6.049 -1.039 -4.652 1.00 95.75 137 LYS A C 1
ATOM 1059 O O . LYS A 1 137 ? -6.958 -1.262 -3.849 1.00 95.75 137 LYS A O 1
ATOM 1064 N N . TYR A 1 138 ? -5.582 0.179 -4.910 1.00 92.50 138 TYR A N 1
ATOM 1065 C CA . TYR A 1 138 ? -6.260 1.385 -4.445 1.00 92.50 138 TYR A CA 1
ATOM 1066 C C . TYR A 1 138 ? -7.679 1.373 -5.031 1.00 92.50 138 TYR A C 1
ATOM 1068 O O . TYR A 1 138 ? -7.876 1.094 -6.218 1.00 92.50 138 TYR A O 1
ATOM 1076 N N . GLY A 1 139 ? -8.673 1.639 -4.189 1.00 88.56 139 GLY A N 1
ATOM 1077 C CA . GLY A 1 139 ? -10.059 1.775 -4.622 1.00 88.56 139 GLY A CA 1
ATOM 1078 C C . GLY A 1 139 ? -10.272 3.019 -5.485 1.00 88.56 139 GLY A C 1
ATOM 1079 O O . GLY A 1 139 ? -9.376 3.843 -5.670 1.00 88.56 139 GLY A O 1
ATOM 1080 N N . ASN A 1 140 ? -11.500 3.185 -5.976 1.00 82.81 140 ASN A N 1
ATOM 1081 C CA . ASN A 1 140 ? -11.893 4.394 -6.694 1.00 82.81 140 ASN A CA 1
ATOM 1082 C C . ASN A 1 140 ? -11.733 5.607 -5.774 1.00 82.81 140 ASN A C 1
ATOM 1084 O O . ASN A 1 140 ? -12.435 5.731 -4.772 1.00 82.81 140 ASN A O 1
ATOM 1088 N N . SER A 1 141 ? -10.795 6.484 -6.115 1.00 78.62 141 SER A N 1
ATOM 1089 C CA . SER A 1 141 ? -10.425 7.632 -5.302 1.00 78.62 141 SER A CA 1
ATOM 1090 C C . SER A 1 141 ? -10.187 8.838 -6.195 1.00 78.62 141 SER A C 1
ATOM 1092 O O . SER A 1 141 ? -9.550 8.695 -7.237 1.00 78.62 141 SER A O 1
ATOM 1094 N N . PRO A 1 142 ? -10.622 10.043 -5.800 1.00 72.69 142 PRO A N 1
ATOM 1095 C CA . PRO A 1 142 ? -10.226 11.255 -6.507 1.00 72.69 142 PRO A CA 1
ATOM 1096 C C . PRO A 1 142 ? -8.734 11.581 -6.306 1.00 72.69 142 PRO A C 1
ATOM 1098 O O . PRO A 1 142 ? -8.188 12.398 -7.040 1.00 72.69 142 PRO A O 1
ATOM 1101 N N . PHE A 1 143 ? -8.075 10.964 -5.317 1.00 72.56 143 PHE A N 1
ATOM 1102 C CA . PHE A 1 143 ? -6.686 11.256 -4.948 1.00 72.56 143 PHE A CA 1
ATOM 1103 C C . PHE A 1 143 ? -5.672 10.272 -5.539 1.00 72.56 143 PHE A C 1
ATOM 1105 O O . PHE A 1 143 ? -4.501 10.618 -5.679 1.00 72.56 143 PHE A O 1
ATOM 1112 N N . TYR A 1 144 ? -6.107 9.057 -5.880 1.00 74.88 144 TYR A N 1
ATOM 1113 C CA . TYR A 1 144 ? -5.245 7.995 -6.396 1.00 74.88 144 TYR A CA 1
ATOM 1114 C C . TYR A 1 144 ? -5.713 7.553 -7.775 1.00 74.88 144 TYR A C 1
ATOM 1116 O O . TYR A 1 144 ? -6.905 7.529 -8.072 1.00 74.88 144 TYR A O 1
ATOM 1124 N N . ARG A 1 145 ? -4.759 7.190 -8.633 1.00 79.50 145 ARG A N 1
ATOM 1125 C CA . ARG A 1 145 ? -5.072 6.615 -9.941 1.00 79.50 145 ARG A CA 1
ATOM 1126 C C . ARG A 1 145 ? -5.676 5.229 -9.738 1.00 79.50 145 ARG A C 1
ATOM 1128 O O . ARG A 1 145 ? -5.180 4.441 -8.932 1.00 79.50 145 ARG A O 1
ATOM 1135 N N . SER A 1 146 ? -6.750 4.955 -10.466 1.00 79.44 146 SER A N 1
ATOM 1136 C CA . SER A 1 146 ? -7.468 3.694 -10.354 1.00 79.44 146 SER A CA 1
ATOM 1137 C C . SER A 1 146 ? -6.570 2.515 -10.745 1.00 79.44 146 SER A C 1
ATOM 1139 O O . SER A 1 146 ? -5.683 2.625 -11.598 1.00 79.44 146 SER A O 1
ATOM 1141 N N . GLY A 1 147 ? -6.753 1.393 -10.054 1.00 89.06 147 GLY A N 1
ATOM 1142 C CA . GLY A 1 147 ? -6.061 0.147 -10.365 1.00 89.06 147 GLY A CA 1
ATOM 1143 C C . GLY A 1 147 ? -4.619 0.046 -9.877 1.00 89.06 147 GLY A C 1
ATOM 1144 O O . GLY A 1 147 ? -4.007 -1.007 -10.047 1.00 89.06 147 GLY A O 1
ATOM 1145 N N . TYR A 1 148 ? -4.068 1.092 -9.258 1.00 92.94 148 TYR A N 1
ATOM 1146 C CA . TYR A 1 148 ? -2.721 1.052 -8.693 1.00 92.94 148 TYR A CA 1
ATOM 1147 C C . TYR A 1 148 ? -2.605 -0.040 -7.634 1.00 92.94 148 TYR A C 1
ATOM 1149 O O . TYR A 1 148 ? -3.546 -0.265 -6.887 1.00 92.94 148 TYR A O 1
ATOM 1157 N N . THR A 1 149 ? -1.438 -0.669 -7.520 1.00 96.00 149 THR A N 1
ATOM 1158 C CA . THR A 1 149 ? -1.022 -1.408 -6.310 1.00 96.00 149 THR A CA 1
ATOM 1159 C C . THR A 1 149 ? -0.045 -0.547 -5.501 1.00 96.00 149 THR A C 1
ATOM 1161 O O . THR A 1 149 ? 0.495 0.421 -6.052 1.00 96.00 149 THR A O 1
ATOM 1164 N N . PRO A 1 150 ? 0.265 -0.876 -4.230 1.00 96.31 150 PRO A N 1
ATOM 1165 C CA . PRO A 1 150 ? 1.289 -0.161 -3.465 1.00 96.31 150 PRO A CA 1
ATOM 1166 C C . PRO A 1 150 ? 2.620 -0.015 -4.217 1.00 96.31 150 PRO A C 1
ATOM 1168 O O . PRO A 1 150 ? 3.277 1.021 -4.127 1.00 96.31 150 PRO A O 1
ATOM 1171 N N . LEU A 1 151 ? 2.994 -1.022 -5.020 1.00 97.56 151 LEU A N 1
ATOM 1172 C CA . LEU A 1 151 ? 4.225 -0.994 -5.810 1.00 97.56 151 LEU A CA 1
ATOM 1173 C C . LEU A 1 151 ? 4.155 0.005 -6.978 1.00 97.56 151 LEU A C 1
ATOM 1175 O O . LEU A 1 151 ? 5.160 0.647 -7.269 1.00 97.56 151 LEU A O 1
ATOM 1179 N N . HIS A 1 152 ? 2.983 0.204 -7.595 1.00 95.75 152 HIS A N 1
ATOM 1180 C CA . HIS A 1 152 ? 2.787 1.265 -8.594 1.00 95.75 152 HIS A CA 1
ATOM 1181 C C . HIS A 1 152 ? 3.004 2.648 -7.979 1.00 95.75 152 HIS A C 1
ATOM 1183 O O . HIS A 1 152 ? 3.746 3.457 -8.533 1.00 95.75 152 HIS A O 1
ATOM 1189 N N . SER A 1 153 ? 2.380 2.901 -6.821 1.00 93.31 153 SER A N 1
ATOM 1190 C CA . SER A 1 153 ? 2.504 4.174 -6.099 1.00 93.31 153 SER A CA 1
ATOM 1191 C C . SER A 1 153 ? 3.964 4.463 -5.733 1.00 93.31 153 SER A C 1
ATOM 1193 O O . SER A 1 153 ? 4.481 5.533 -6.056 1.00 93.31 153 SER A O 1
ATOM 1195 N N . ALA A 1 154 ? 4.659 3.484 -5.142 1.00 94.38 154 ALA A N 1
ATOM 1196 C CA . ALA A 1 154 ? 6.059 3.623 -4.746 1.00 94.38 154 ALA A CA 1
ATOM 1197 C C . ALA A 1 154 ? 7.000 3.847 -5.945 1.00 94.38 154 ALA A C 1
ATOM 1199 O O . ALA A 1 154 ? 7.911 4.675 -5.864 1.00 94.38 154 ALA A O 1
ATOM 1200 N N . ALA A 1 155 ? 6.770 3.148 -7.063 1.00 94.50 155 ALA A N 1
ATOM 1201 C CA . ALA A 1 155 ? 7.566 3.301 -8.278 1.00 94.50 155 ALA A CA 1
ATOM 1202 C C . ALA A 1 155 ? 7.357 4.674 -8.939 1.00 94.50 155 ALA A C 1
ATOM 1204 O O . ALA A 1 155 ? 8.336 5.332 -9.287 1.00 94.50 155 ALA A O 1
ATOM 1205 N N . ALA A 1 156 ? 6.103 5.128 -9.055 1.00 91.69 156 ALA A N 1
ATOM 1206 C CA . ALA A 1 156 ? 5.751 6.440 -9.606 1.00 91.69 156 ALA A CA 1
ATOM 1207 C C . ALA A 1 156 ? 6.396 7.580 -8.795 1.00 91.69 156 ALA A C 1
ATOM 1209 O O . ALA A 1 156 ? 7.157 8.397 -9.314 1.00 91.69 156 ALA A O 1
ATOM 1210 N N . GLN A 1 157 ? 6.209 7.545 -7.472 1.00 89.06 157 GLN A N 1
ATOM 1211 C CA . GLN A 1 157 ? 6.709 8.574 -6.558 1.00 89.06 157 GLN A CA 1
ATOM 1212 C C . GLN A 1 157 ? 8.231 8.536 -6.335 1.00 89.06 157 GLN A C 1
ATOM 1214 O O . GLN A 1 157 ? 8.754 9.377 -5.597 1.00 89.06 157 GLN A O 1
ATOM 1219 N N . CYS A 1 158 ? 8.949 7.604 -6.975 1.00 91.12 158 CYS A N 1
ATOM 1220 C CA . CYS A 1 158 ? 10.390 7.414 -6.831 1.00 91.12 158 CYS A CA 1
ATOM 1221 C C . CYS A 1 158 ? 10.792 7.141 -5.370 1.00 91.12 158 CYS A C 1
ATOM 1223 O O . CYS A 1 158 ? 11.610 7.853 -4.804 1.00 91.12 158 CYS A O 1
ATOM 1225 N N . GLN A 1 159 ? 10.159 6.149 -4.739 1.00 91.94 159 GLN A N 1
ATOM 1226 C CA . GLN A 1 159 ? 10.393 5.777 -3.340 1.00 91.94 159 GLN A CA 1
ATOM 1227 C C . GLN A 1 159 ? 11.101 4.419 -3.281 1.00 91.94 159 GLN A C 1
ATOM 1229 O O . GLN A 1 159 ? 10.454 3.373 -3.142 1.00 91.94 159 GLN A O 1
ATOM 1234 N N . LEU A 1 160 ? 12.434 4.431 -3.412 1.00 93.94 160 LEU A N 1
ATOM 1235 C CA . LEU A 1 160 ? 13.241 3.211 -3.533 1.00 93.94 160 LEU A CA 1
ATOM 1236 C C . LEU A 1 160 ? 13.055 2.260 -2.341 1.00 93.94 160 LEU A C 1
ATOM 1238 O O . LEU A 1 160 ? 12.816 1.069 -2.544 1.00 93.94 160 LEU A O 1
ATOM 1242 N N . ASP A 1 161 ? 13.082 2.780 -1.114 1.00 95.06 161 ASP A N 1
ATOM 1243 C CA . ASP A 1 161 ? 12.955 1.971 0.107 1.00 95.06 161 ASP A CA 1
ATOM 1244 C C . ASP A 1 161 ? 11.600 1.256 0.193 1.00 95.06 161 ASP A C 1
ATOM 1246 O O . ASP A 1 161 ? 11.528 0.069 0.523 1.00 95.06 161 ASP A O 1
ATOM 1250 N N . LYS A 1 162 ? 10.512 1.940 -0.185 1.00 95.94 162 LYS A N 1
ATOM 1251 C CA . LYS A 1 162 ? 9.179 1.324 -0.242 1.00 95.94 162 LYS A CA 1
ATOM 1252 C C . LYS A 1 162 ? 9.113 0.252 -1.326 1.00 95.94 162 LYS A C 1
ATOM 1254 O O . LYS A 1 162 ? 8.556 -0.813 -1.075 1.00 95.94 162 LYS A O 1
ATOM 1259 N N . CYS A 1 163 ? 9.710 0.483 -2.500 1.00 96.88 163 CYS A N 1
ATOM 1260 C CA . CYS A 1 163 ? 9.798 -0.541 -3.546 1.00 96.88 163 CYS A CA 1
ATOM 1261 C C . CYS A 1 163 ? 10.537 -1.787 -3.037 1.00 96.88 163 CYS A C 1
ATOM 1263 O O . CYS A 1 163 ? 10.044 -2.904 -3.201 1.00 96.88 163 CYS A O 1
ATOM 1265 N N . GLN A 1 164 ? 11.685 -1.606 -2.374 1.00 97.25 164 GLN A N 1
ATOM 1266 C CA . GLN A 1 164 ? 12.453 -2.709 -1.790 1.00 97.25 164 GLN A CA 1
ATOM 1267 C C . GLN A 1 164 ? 11.632 -3.483 -0.760 1.00 97.25 164 GLN A C 1
ATOM 1269 O O . GLN A 1 164 ? 11.568 -4.713 -0.838 1.00 97.25 164 GLN A O 1
ATOM 1274 N N . PHE A 1 165 ? 10.973 -2.777 0.165 1.00 97.50 165 PHE A N 1
ATOM 1275 C CA . PHE A 1 165 ? 10.122 -3.390 1.178 1.00 97.50 165 PHE A CA 1
ATOM 1276 C C . PHE A 1 165 ? 8.987 -4.200 0.543 1.00 97.50 165 PHE A C 1
ATOM 1278 O O . PHE A 1 165 ? 8.861 -5.392 0.820 1.00 97.50 165 PHE A O 1
ATOM 1285 N N . LEU A 1 166 ? 8.208 -3.600 -0.358 1.00 98.19 166 LEU A N 1
ATOM 1286 C CA . LEU A 1 166 ? 7.073 -4.256 -1.010 1.00 98.19 166 LEU A CA 1
ATOM 1287 C C . LEU A 1 166 ? 7.508 -5.513 -1.778 1.00 98.19 166 LEU A C 1
ATOM 1289 O O . LEU A 1 166 ? 6.929 -6.584 -1.596 1.00 98.19 166 LEU A O 1
ATOM 1293 N N . LEU A 1 167 ? 8.579 -5.421 -2.572 1.00 98.25 167 LEU A N 1
ATOM 1294 C CA . LEU A 1 167 ? 9.125 -6.562 -3.314 1.00 98.25 167 LEU A CA 1
ATOM 1295 C C . LEU A 1 167 ? 9.701 -7.635 -2.381 1.00 98.25 167 LEU A C 1
ATOM 1297 O O . LEU A 1 167 ? 9.614 -8.819 -2.687 1.00 98.25 167 LEU A O 1
ATOM 1301 N N . SER A 1 168 ? 10.285 -7.254 -1.238 1.00 97.62 168 SER A N 1
ATOM 1302 C CA . SER A 1 168 ? 10.755 -8.219 -0.226 1.00 97.62 168 SER A CA 1
ATOM 1303 C C . SER A 1 168 ? 9.608 -8.992 0.433 1.00 97.62 168 SER A C 1
ATOM 1305 O O . SER A 1 168 ? 9.814 -10.095 0.931 1.00 97.62 168 SER A O 1
ATOM 1307 N N . LYS A 1 169 ? 8.398 -8.424 0.414 1.00 97.81 169 LYS A N 1
ATOM 1308 C CA . LYS A 1 169 ? 7.171 -9.015 0.956 1.00 97.81 169 LYS A CA 1
ATOM 1309 C C . LYS A 1 169 ? 6.292 -9.686 -0.105 1.00 97.81 169 LYS A C 1
ATOM 1311 O O . LYS A 1 169 ? 5.155 -10.035 0.192 1.00 97.81 169 LYS A O 1
ATOM 1316 N N . GLY A 1 170 ? 6.803 -9.890 -1.322 1.00 97.00 170 GLY A N 1
ATOM 1317 C CA . GLY A 1 170 ? 6.083 -10.619 -2.371 1.00 97.00 170 GLY A 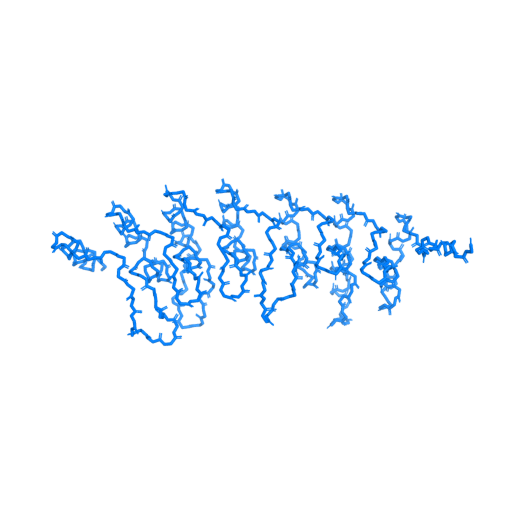CA 1
ATOM 1318 C C . GLY A 1 170 ? 5.087 -9.780 -3.176 1.00 97.00 170 GLY A C 1
ATOM 1319 O O . GLY A 1 170 ? 4.143 -10.335 -3.740 1.00 97.00 170 GLY A O 1
ATOM 1320 N N . ALA A 1 171 ? 5.268 -8.457 -3.249 1.00 98.25 171 ALA A N 1
ATOM 1321 C CA . ALA A 1 171 ? 4.532 -7.647 -4.217 1.00 98.25 171 ALA A CA 1
ATOM 1322 C C . ALA A 1 171 ? 4.778 -8.155 -5.650 1.00 98.25 171 ALA A C 1
ATOM 1324 O O . ALA A 1 171 ? 5.913 -8.434 -6.039 1.00 98.25 171 ALA A O 1
ATOM 1325 N N . GLN A 1 172 ? 3.708 -8.257 -6.435 1.00 98.38 172 GLN A N 1
ATOM 1326 C CA . GLN A 1 172 ? 3.753 -8.666 -7.834 1.00 98.38 172 GLN A CA 1
ATOM 1327 C C . GLN A 1 172 ? 4.452 -7.583 -8.655 1.00 98.38 172 GLN A C 1
ATOM 1329 O O . GLN A 1 172 ? 3.922 -6.487 -8.846 1.00 98.38 172 GLN A O 1
ATOM 1334 N N . VAL A 1 173 ? 5.651 -7.910 -9.138 1.00 98.19 173 VAL A N 1
ATOM 1335 C CA . VAL A 1 173 ? 6.516 -6.981 -9.875 1.00 98.19 173 VAL A CA 1
ATOM 1336 C C . VAL A 1 173 ? 5.877 -6.482 -11.177 1.00 98.19 173 VAL A C 1
ATOM 1338 O O . VAL A 1 173 ? 6.034 -5.312 -11.515 1.00 98.19 173 VAL A O 1
ATOM 1341 N N . ASP A 1 174 ? 5.086 -7.336 -11.834 1.00 97.75 174 ASP A N 1
ATOM 1342 C CA . ASP A 1 174 ? 4.372 -7.057 -13.087 1.00 97.75 174 ASP A CA 1
ATOM 1343 C C . ASP A 1 174 ? 2.856 -6.896 -12.878 1.00 97.75 174 ASP A C 1
ATOM 1345 O O . ASP A 1 174 ? 2.065 -7.123 -13.794 1.00 97.75 174 ASP A O 1
ATOM 1349 N N . ALA A 1 175 ? 2.418 -6.514 -11.670 1.00 97.56 175 ALA A N 1
ATOM 1350 C CA . ALA A 1 175 ? 1.013 -6.177 -11.444 1.00 97.56 175 ALA A CA 1
ATOM 1351 C C . ALA A 1 175 ? 0.552 -5.127 -12.466 1.00 97.56 175 ALA A C 1
ATOM 1353 O O . ALA A 1 175 ? 1.286 -4.186 -12.743 1.00 97.56 175 ALA A O 1
ATOM 1354 N N . LEU A 1 176 ? -0.663 -5.270 -12.992 1.00 96.19 176 LEU A N 1
ATOM 1355 C CA . LEU A 1 176 ? -1.215 -4.338 -13.974 1.00 96.19 176 LEU A CA 1
ATOM 1356 C C . LEU A 1 176 ? -2.209 -3.383 -13.316 1.00 96.19 176 LEU A C 1
ATOM 1358 O O . LEU A 1 176 ? -3.140 -3.835 -12.639 1.00 96.19 176 LEU A O 1
ATOM 1362 N N . ASP A 1 177 ? -2.052 -2.084 -13.556 1.00 94.25 177 ASP A N 1
ATOM 1363 C CA . ASP A 1 177 ? -3.108 -1.103 -13.302 1.00 94.25 177 ASP A CA 1
ATOM 1364 C C . ASP A 1 177 ? -4.237 -1.187 -14.348 1.00 94.25 177 ASP A C 1
ATOM 1366 O O . ASP A 1 177 ? -4.231 -2.037 -15.245 1.00 94.25 177 ASP A O 1
ATOM 1370 N N . ASP A 1 178 ? -5.238 -0.313 -14.236 1.00 92.94 178 ASP A N 1
ATOM 1371 C CA . ASP A 1 178 ? -6.398 -0.318 -15.140 1.00 92.94 178 ASP A CA 1
ATOM 1372 C C . ASP A 1 178 ? -6.043 0.089 -16.583 1.00 92.94 178 ASP A C 1
ATOM 1374 O O . ASP A 1 178 ? -6.817 -0.160 -17.503 1.00 92.94 178 ASP A O 1
ATOM 1378 N N . LYS A 1 179 ? -4.857 0.674 -16.793 1.00 92.56 179 LYS A N 1
ATOM 1379 C CA . LYS A 1 179 ? -4.295 1.058 -18.096 1.00 92.56 179 LYS A CA 1
ATOM 1380 C C . LYS A 1 179 ? -3.282 0.031 -18.605 1.00 92.56 179 LYS A C 1
ATOM 1382 O O . LYS A 1 179 ? -2.489 0.337 -19.497 1.00 92.56 179 LYS A O 1
ATOM 1387 N N . ARG A 1 180 ? -3.280 -1.180 -18.032 1.00 95.12 180 ARG A N 1
ATOM 1388 C CA . ARG A 1 180 ? -2.339 -2.275 -18.335 1.00 95.12 180 ARG A CA 1
ATOM 1389 C C . ARG A 1 180 ? -0.869 -1.899 -18.115 1.00 95.12 180 ARG A C 1
ATOM 1391 O O . ARG A 1 180 ? 0.017 -2.495 -18.718 1.00 95.12 180 ARG A O 1
ATOM 1398 N N . ARG A 1 181 ? -0.585 -0.920 -17.258 1.00 95.31 181 ARG A N 1
ATOM 1399 C CA . ARG A 1 181 ? 0.788 -0.514 -16.941 1.00 95.31 181 ARG A CA 1
ATOM 1400 C C . ARG A 1 181 ? 1.299 -1.317 -15.765 1.00 95.31 181 ARG A C 1
ATOM 1402 O O . ARG A 1 181 ? 0.564 -1.548 -14.816 1.00 95.31 181 ARG A O 1
ATOM 1409 N N . THR A 1 182 ? 2.571 -1.686 -15.827 1.00 97.06 182 THR A N 1
ATOM 1410 C CA . THR A 1 182 ? 3.312 -2.277 -14.705 1.00 97.06 182 THR A CA 1
ATOM 1411 C C . THR A 1 182 ? 3.956 -1.192 -13.836 1.00 97.06 182 THR A C 1
ATOM 1413 O O . THR A 1 182 ? 4.137 -0.059 -14.297 1.00 97.06 182 THR A O 1
ATOM 1416 N N . PRO A 1 183 ? 4.421 -1.511 -12.616 1.00 97.06 183 PRO A N 1
ATOM 1417 C CA . PRO A 1 183 ? 5.293 -0.625 -11.849 1.00 97.06 183 PRO A CA 1
ATOM 1418 C C . PRO A 1 183 ? 6.508 -0.118 -12.640 1.00 97.06 183 PRO A C 1
ATOM 1420 O O . PRO A 1 183 ? 6.907 1.033 -12.470 1.00 97.06 183 PRO A O 1
ATOM 1423 N N . LEU A 1 184 ? 7.055 -0.929 -13.557 1.00 96.69 184 LEU A N 1
ATOM 1424 C CA . LEU A 1 184 ? 8.157 -0.518 -14.429 1.00 96.69 184 LEU A CA 1
ATOM 1425 C C . LEU A 1 184 ? 7.752 0.620 -15.379 1.00 96.69 184 LEU A C 1
ATOM 1427 O O . LEU A 1 184 ? 8.525 1.558 -15.546 1.00 96.69 184 LEU A O 1
ATOM 1431 N N . HIS A 1 185 ? 6.531 0.611 -15.928 1.00 94.94 185 HIS A N 1
ATOM 1432 C CA . HIS A 1 185 ? 6.019 1.740 -16.720 1.00 94.94 185 HIS A CA 1
ATOM 1433 C C . HIS A 1 185 ? 5.986 3.032 -15.897 1.00 94.94 185 HIS A C 1
ATOM 1435 O O . HIS A 1 185 ? 6.338 4.101 -16.392 1.00 94.94 185 HIS A O 1
ATOM 1441 N N . TRP A 1 186 ? 5.582 2.954 -14.630 1.00 93.69 186 TRP A N 1
ATOM 1442 C CA . TRP A 1 186 ? 5.489 4.129 -13.766 1.00 93.69 186 TRP A CA 1
ATOM 1443 C C . TRP A 1 186 ? 6.850 4.636 -13.289 1.00 93.69 186 TRP A C 1
ATOM 1445 O O . TRP A 1 186 ? 7.054 5.849 -13.268 1.00 93.69 186 TRP A O 1
ATOM 1455 N N . ALA A 1 187 ? 7.807 3.739 -13.032 1.00 92.88 187 ALA A N 1
ATOM 1456 C CA . ALA A 1 187 ? 9.190 4.109 -12.728 1.00 92.88 187 ALA A CA 1
ATOM 1457 C C . ALA A 1 187 ? 9.838 4.948 -13.851 1.00 92.88 187 ALA A C 1
ATOM 1459 O O . ALA A 1 187 ? 10.684 5.804 -13.578 1.00 92.88 187 ALA A O 1
ATOM 1460 N N . VAL A 1 188 ? 9.423 4.735 -15.110 1.00 91.00 188 VAL A N 1
ATOM 1461 C CA . VAL A 1 188 ? 9.957 5.458 -16.279 1.00 91.00 188 VAL A CA 1
ATOM 1462 C C . VAL A 1 188 ? 9.121 6.668 -16.719 1.00 91.00 188 VAL A C 1
ATOM 1464 O O . VAL A 1 188 ? 9.674 7.602 -17.299 1.00 91.00 188 VAL A O 1
ATOM 1467 N N . ASN A 1 189 ? 7.806 6.679 -16.466 1.00 83.12 189 ASN A N 1
ATOM 1468 C CA . ASN A 1 189 ? 6.875 7.667 -17.034 1.00 83.12 189 ASN A CA 1
ATOM 1469 C C . ASN A 1 189 ? 6.928 9.050 -16.359 1.00 83.12 189 ASN A C 1
ATOM 1471 O O . ASN A 1 189 ? 6.577 10.053 -16.983 1.00 83.12 189 ASN A O 1
ATOM 1475 N N . GLU A 1 190 ? 7.332 9.147 -15.092 1.00 71.50 190 GLU A N 1
ATOM 1476 C CA . GLU A 1 190 ? 7.114 10.390 -14.344 1.00 71.50 190 GLU A CA 1
ATOM 1477 C C . GLU A 1 190 ? 8.123 11.499 -14.690 1.00 71.50 190 GLU A C 1
ATOM 1479 O O . GLU A 1 190 ? 9.336 11.281 -14.725 1.00 71.50 190 GLU A O 1
ATOM 1484 N N . THR A 1 191 ? 7.620 12.715 -14.918 1.00 60.31 191 THR A N 1
ATOM 1485 C CA . THR A 1 191 ? 8.350 13.840 -15.535 1.00 60.31 191 THR A CA 1
ATOM 1486 C C . THR A 1 191 ? 8.744 14.966 -14.584 1.00 60.31 191 THR A C 1
ATOM 1488 O O . THR A 1 191 ? 9.368 15.927 -15.016 1.00 60.31 191 THR A O 1
ATOM 1491 N N . GLU A 1 192 ? 8.398 14.892 -13.300 1.00 57.22 192 GLU A N 1
ATOM 1492 C CA . GLU A 1 192 ? 8.362 16.101 -12.458 1.00 57.22 192 GLU A CA 1
ATOM 1493 C C . GLU A 1 192 ? 9.680 16.480 -11.764 1.00 57.22 192 GLU A C 1
ATOM 1495 O O . GLU A 1 192 ? 9.708 17.405 -10.958 1.00 57.22 192 GLU A O 1
ATOM 1500 N N . SER A 1 193 ? 10.809 15.825 -12.060 1.00 58.28 193 SER A N 1
ATOM 1501 C CA . SER A 1 193 ? 12.076 16.216 -11.431 1.00 58.28 193 SER A CA 1
ATOM 1502 C C . SER A 1 193 ? 13.277 16.113 -12.359 1.00 58.28 193 SER A C 1
ATOM 1504 O O . SER A 1 193 ? 13.632 15.034 -12.833 1.00 58.28 193 SER A O 1
ATOM 1506 N N . PHE A 1 194 ? 13.916 17.263 -12.575 1.00 61.66 194 PHE A N 1
ATOM 1507 C CA . PHE A 1 194 ? 15.150 17.419 -13.344 1.00 61.66 194 PHE A CA 1
ATOM 1508 C C . PHE A 1 194 ? 16.418 17.233 -12.497 1.00 61.66 194 PHE A C 1
ATOM 1510 O O . PHE A 1 194 ? 17.520 17.415 -13.013 1.00 61.66 194 PHE A O 1
ATOM 1517 N N . THR A 1 195 ? 16.311 16.910 -11.200 1.00 80.50 195 THR A N 1
ATOM 1518 C CA . THR A 1 195 ? 17.520 16.738 -10.385 1.00 80.50 195 THR A CA 1
ATOM 1519 C C . THR A 1 195 ? 18.229 15.444 -10.775 1.00 80.50 195 THR A C 1
ATOM 1521 O O . THR A 1 195 ? 17.610 14.391 -10.954 1.00 80.50 195 THR A O 1
ATOM 1524 N N . ARG A 1 196 ? 19.560 15.513 -10.899 1.00 80.62 196 ARG A N 1
ATOM 1525 C CA . ARG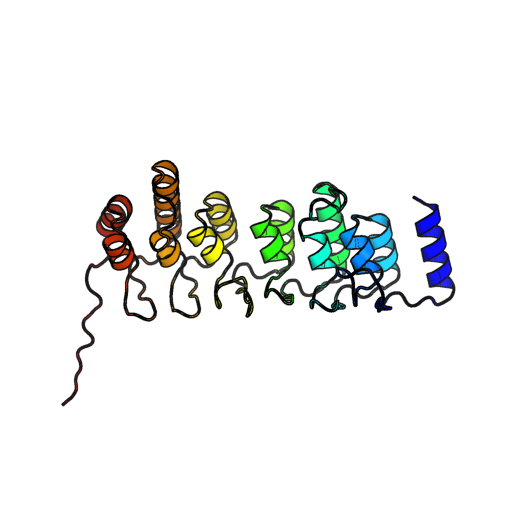 A 1 196 ? 20.400 14.343 -11.209 1.00 80.62 196 ARG A CA 1
ATOM 1526 C C . ARG A 1 196 ? 20.226 13.225 -10.177 1.00 80.62 196 ARG A C 1
ATOM 1528 O O . ARG A 1 196 ? 20.250 12.053 -10.533 1.00 80.62 196 ARG A O 1
ATOM 1535 N N . GLU A 1 197 ? 20.011 13.588 -8.914 1.00 82.94 197 GLU A N 1
ATOM 1536 C CA . GLU A 1 197 ? 19.766 12.644 -7.820 1.00 82.94 197 GLU A CA 1
ATOM 1537 C C . GLU A 1 197 ? 18.490 11.834 -8.044 1.00 82.94 197 GLU A C 1
ATOM 1539 O O . GLU A 1 197 ? 18.529 10.607 -7.991 1.00 82.94 197 GLU A O 1
ATOM 1544 N N . LYS A 1 198 ? 17.379 12.493 -8.396 1.00 82.00 198 LYS A N 1
ATOM 1545 C CA . LYS A 1 198 ? 16.103 11.808 -8.626 1.00 82.00 198 LYS A CA 1
ATOM 1546 C C . LYS A 1 198 ? 16.127 10.962 -9.901 1.00 82.00 198 LYS A C 1
ATOM 1548 O O . LYS A 1 198 ? 15.507 9.905 -9.952 1.00 82.00 198 LYS A O 1
ATOM 1553 N N . GLN A 1 199 ? 16.885 11.375 -10.919 1.00 81.75 199 GLN A N 1
ATOM 1554 C CA . GLN A 1 199 ? 17.150 10.535 -12.094 1.00 81.75 199 GLN A CA 1
ATOM 1555 C C . GLN A 1 199 ? 17.943 9.272 -11.733 1.00 81.75 199 GLN A C 1
ATOM 1557 O O . GLN A 1 199 ? 17.607 8.187 -12.210 1.00 81.75 199 GLN A O 1
ATOM 1562 N N . ARG A 1 200 ? 18.957 9.392 -10.864 1.00 85.50 200 ARG A N 1
ATOM 1563 C CA . ARG A 1 200 ? 19.719 8.244 -10.359 1.00 85.50 200 ARG A CA 1
ATOM 1564 C C . ARG A 1 200 ? 18.831 7.303 -9.551 1.00 85.50 200 ARG A C 1
ATOM 1566 O O . ARG A 1 200 ? 18.865 6.105 -9.791 1.00 85.50 200 ARG A O 1
ATOM 1573 N N . GLU A 1 201 ? 18.014 7.828 -8.643 1.00 88.00 201 GLU A N 1
ATOM 1574 C CA . GLU A 1 201 ? 17.104 7.009 -7.837 1.00 88.00 201 GLU A CA 1
ATOM 1575 C C . GLU A 1 201 ? 16.082 6.259 -8.706 1.00 88.00 201 GLU A C 1
ATOM 1577 O O . GLU A 1 201 ? 15.876 5.062 -8.513 1.00 88.00 201 GLU A O 1
ATOM 1582 N N . LYS A 1 202 ? 15.527 6.903 -9.742 1.00 89.19 202 LYS A N 1
ATOM 1583 C CA . LYS A 1 202 ? 14.672 6.220 -10.729 1.00 89.19 202 LYS A CA 1
ATOM 1584 C C . LYS A 1 202 ? 15.389 5.079 -11.436 1.00 89.19 202 LYS A C 1
ATOM 1586 O O . LYS A 1 202 ? 14.810 4.006 -11.591 1.00 89.19 202 LYS A O 1
ATOM 1591 N N . LEU A 1 203 ? 16.637 5.292 -11.853 1.00 92.56 203 LEU A N 1
ATOM 1592 C CA . LEU A 1 203 ? 17.437 4.232 -12.460 1.00 92.56 203 LEU A CA 1
ATOM 1593 C C . LEU A 1 203 ? 17.640 3.064 -11.483 1.00 92.56 203 LEU A C 1
ATOM 1595 O O . LEU A 1 203 ? 17.536 1.911 -11.893 1.00 92.56 203 LEU A O 1
ATOM 1599 N N . GLU A 1 204 ? 17.866 3.336 -10.197 1.00 95.56 204 GLU A N 1
ATOM 1600 C CA . GLU A 1 204 ? 17.962 2.288 -9.174 1.00 95.56 204 GLU A CA 1
ATOM 1601 C C . GLU A 1 204 ? 16.632 1.548 -8.959 1.00 95.56 204 GLU A C 1
ATOM 1603 O O . GLU A 1 204 ? 16.640 0.329 -8.805 1.00 95.56 204 GLU A O 1
ATOM 1608 N N . ILE A 1 205 ? 15.483 2.226 -9.038 1.00 96.12 205 ILE A N 1
ATOM 1609 C CA . ILE A 1 205 ? 14.165 1.566 -9.002 1.00 96.12 205 ILE A CA 1
ATOM 1610 C C . ILE A 1 205 ? 13.961 0.677 -10.235 1.00 96.12 205 ILE A C 1
ATOM 1612 O O . ILE A 1 205 ? 13.512 -0.459 -10.096 1.00 96.12 205 ILE A O 1
ATOM 1616 N N . VAL A 1 206 ? 14.323 1.143 -11.435 1.00 96.12 206 VAL A N 1
ATOM 1617 C CA . VAL A 1 206 ? 14.249 0.332 -12.665 1.00 96.12 206 VAL A CA 1
ATOM 1618 C C . VAL A 1 206 ? 15.136 -0.909 -12.554 1.00 96.12 206 VAL A C 1
ATOM 1620 O O . VAL A 1 206 ? 14.673 -2.023 -12.805 1.00 96.12 206 VAL A O 1
ATOM 1623 N N . LYS A 1 207 ? 16.391 -0.737 -12.121 1.00 96.88 207 LYS A N 1
ATOM 1624 C CA . LYS A 1 207 ? 17.320 -1.844 -11.852 1.00 96.88 207 LYS A CA 1
ATOM 1625 C C . LYS A 1 207 ? 16.746 -2.818 -10.830 1.00 96.88 207 LYS A C 1
ATOM 1627 O O . LYS A 1 207 ? 16.801 -4.025 -11.050 1.00 96.88 207 LYS A O 1
ATOM 1632 N N . LEU A 1 208 ? 16.177 -2.307 -9.738 1.00 98.06 208 LEU A N 1
ATOM 1633 C CA . LEU A 1 208 ? 15.547 -3.116 -8.702 1.00 98.06 208 LEU A CA 1
ATOM 1634 C C . LEU A 1 208 ? 14.397 -3.945 -9.279 1.00 98.06 208 LEU A C 1
ATOM 1636 O O . LEU A 1 208 ? 14.402 -5.160 -9.105 1.00 98.06 208 LEU A O 1
ATOM 1640 N N . LEU A 1 209 ? 13.451 -3.328 -9.989 1.00 97.75 209 LEU A N 1
ATOM 1641 C CA . LEU A 1 209 ? 12.309 -4.029 -10.581 1.00 97.75 209 LEU A CA 1
ATOM 1642 C C . LEU A 1 209 ? 12.775 -5.141 -11.531 1.00 97.75 209 LEU A C 1
ATOM 1644 O O . LEU A 1 209 ? 12.365 -6.290 -11.377 1.00 97.75 209 LEU A O 1
ATOM 1648 N N . ILE A 1 210 ? 13.709 -4.843 -12.436 1.00 96.94 210 ILE A N 1
ATOM 1649 C CA . ILE A 1 210 ? 14.261 -5.833 -13.375 1.00 96.94 210 ILE A CA 1
ATOM 1650 C C . ILE A 1 210 ? 15.017 -6.944 -12.636 1.00 96.94 210 ILE A C 1
ATOM 1652 O O . ILE A 1 210 ? 14.853 -8.119 -12.957 1.00 96.94 210 ILE A O 1
ATOM 1656 N N . SER A 1 211 ? 15.788 -6.616 -11.593 1.00 97.06 211 SER A N 1
ATOM 1657 C CA . SER A 1 211 ? 16.465 -7.621 -10.758 1.00 97.06 211 SER A CA 1
ATOM 1658 C C . SER A 1 211 ? 15.494 -8.546 -10.014 1.00 97.06 211 SER A C 1
ATOM 1660 O O . SER A 1 211 ? 15.863 -9.665 -9.667 1.00 97.06 211 SER A O 1
ATOM 1662 N N . ARG A 1 212 ? 14.253 -8.097 -9.784 1.00 97.56 212 ARG A N 1
ATOM 1663 C CA . ARG A 1 212 ? 13.168 -8.881 -9.178 1.00 97.56 212 ARG A CA 1
ATOM 1664 C C . ARG A 1 212 ? 12.253 -9.541 -10.215 1.00 97.56 212 ARG A C 1
ATOM 1666 O O . ARG A 1 212 ? 11.201 -10.047 -9.841 1.00 97.56 212 ARG A O 1
ATOM 1673 N N . GLY A 1 213 ? 12.665 -9.571 -11.483 1.00 95.81 213 GLY A N 1
ATOM 1674 C CA . GLY A 1 213 ? 11.970 -10.293 -12.546 1.00 95.81 213 GLY A CA 1
ATOM 1675 C C . GLY A 1 213 ? 10.907 -9.487 -13.289 1.00 95.81 213 GLY A C 1
ATOM 1676 O O . GLY A 1 213 ? 10.048 -10.103 -13.906 1.00 95.81 213 GLY A O 1
ATOM 1677 N N . ALA A 1 214 ? 10.944 -8.149 -13.241 1.00 96.94 214 ALA A N 1
ATOM 1678 C CA . ALA A 1 214 ? 10.053 -7.330 -14.063 1.00 96.94 214 ALA A CA 1
ATOM 1679 C C . ALA A 1 214 ? 10.240 -7.633 -15.553 1.00 96.94 214 ALA A C 1
ATOM 1681 O O . ALA A 1 214 ? 11.365 -7.600 -16.067 1.00 96.94 214 ALA A O 1
ATOM 1682 N N . THR A 1 215 ? 9.135 -7.854 -16.256 1.00 95.69 215 THR A N 1
ATOM 1683 C CA . THR A 1 215 ? 9.143 -8.044 -17.703 1.00 95.69 215 THR A CA 1
ATOM 1684 C C . THR A 1 215 ? 9.339 -6.691 -18.395 1.00 95.69 215 THR A C 1
ATOM 1686 O O . THR A 1 215 ? 8.546 -5.763 -18.231 1.00 95.69 215 THR A O 1
ATOM 1689 N N . VAL A 1 216 ? 10.415 -6.562 -19.178 1.00 93.00 216 VAL A N 1
ATOM 1690 C CA . VAL A 1 216 ? 10.847 -5.274 -19.759 1.00 93.00 216 VAL A CA 1
ATOM 1691 C C . VAL A 1 216 ? 9.978 -4.778 -20.919 1.00 93.00 216 VAL A C 1
ATOM 1693 O O . VAL A 1 216 ? 9.929 -3.574 -21.153 1.00 93.00 216 VAL A O 1
ATOM 1696 N N . ASP A 1 217 ? 9.263 -5.683 -21.592 1.00 92.62 217 ASP A N 1
ATOM 1697 C CA . ASP A 1 217 ? 8.504 -5.414 -22.825 1.00 92.62 217 ASP A CA 1
ATOM 1698 C C . ASP A 1 217 ? 6.984 -5.550 -22.652 1.00 92.62 217 ASP A C 1
ATOM 1700 O O . ASP A 1 217 ? 6.253 -5.786 -23.616 1.00 92.62 217 ASP A O 1
ATOM 1704 N N . VAL A 1 218 ? 6.475 -5.422 -21.422 1.00 93.00 218 VAL A N 1
ATOM 1705 C CA . VAL A 1 218 ? 5.019 -5.384 -21.212 1.00 93.00 218 VAL A CA 1
ATOM 1706 C C . VAL A 1 218 ? 4.440 -4.178 -21.946 1.00 93.00 218 VAL A C 1
ATOM 1708 O O . VAL A 1 218 ? 5.008 -3.092 -21.894 1.00 93.00 218 VAL A O 1
ATOM 1711 N N . LEU A 1 219 ? 3.313 -4.384 -22.623 1.00 93.25 219 LEU A N 1
ATOM 1712 C CA . LEU A 1 219 ? 2.593 -3.346 -23.352 1.00 93.25 219 LEU A CA 1
ATOM 1713 C C . LEU A 1 219 ? 1.480 -2.759 -22.484 1.00 93.25 219 LEU A C 1
ATOM 1715 O O . LEU A 1 219 ? 0.651 -3.513 -21.958 1.00 93.25 219 LEU A O 1
ATOM 1719 N N . ASP A 1 220 ? 1.430 -1.429 -22.393 1.00 92.50 220 ASP A N 1
ATOM 1720 C CA . ASP A 1 220 ? 0.292 -0.723 -21.805 1.00 92.50 220 ASP A CA 1
ATOM 1721 C C . ASP A 1 220 ? -0.947 -0.708 -22.727 1.00 92.50 220 ASP A C 1
ATOM 1723 O O . ASP A 1 220 ? -0.982 -1.326 -23.793 1.00 92.50 220 ASP A O 1
ATOM 1727 N N . GLU A 1 221 ? -2.011 -0.019 -22.307 1.00 93.25 221 GLU A N 1
ATOM 1728 C CA . GLU A 1 221 ? -3.245 0.151 -23.090 1.00 93.25 221 GLU A CA 1
ATOM 1729 C C . GLU A 1 221 ? -3.034 0.775 -24.483 1.00 93.25 221 GLU A C 1
ATOM 1731 O O . GLU A 1 221 ? -3.861 0.563 -25.366 1.00 93.25 221 GLU A O 1
ATOM 1736 N N . ASN A 1 222 ? -1.941 1.518 -24.685 1.00 91.12 222 ASN A N 1
ATOM 1737 C CA . ASN A 1 222 ? -1.592 2.185 -25.940 1.00 91.12 222 ASN A CA 1
ATOM 1738 C C . ASN A 1 222 ? -0.535 1.403 -26.736 1.00 91.12 222 ASN A C 1
ATOM 1740 O O . ASN A 1 222 ? 0.093 1.966 -27.632 1.00 91.12 222 ASN A O 1
ATOM 1744 N N . ASP A 1 223 ? -0.314 0.129 -26.395 1.00 91.88 223 ASP A N 1
ATOM 1745 C CA . ASP A 1 223 ? 0.718 -0.723 -26.985 1.00 91.88 223 ASP A CA 1
ATOM 1746 C C . ASP A 1 223 ? 2.143 -0.126 -26.828 1.00 91.88 223 ASP A C 1
ATOM 1748 O O . ASP A 1 223 ? 3.020 -0.337 -27.671 1.00 91.88 223 ASP A O 1
ATOM 1752 N N . LEU A 1 224 ? 2.395 0.629 -25.745 1.00 91.31 224 LEU A N 1
ATOM 1753 C CA . LEU A 1 224 ? 3.711 1.202 -25.438 1.00 91.31 224 LEU A CA 1
ATOM 1754 C C . LEU A 1 224 ? 4.470 0.336 -24.431 1.00 91.31 224 LEU A C 1
ATOM 1756 O O . LEU A 1 224 ? 3.917 -0.040 -23.401 1.00 91.31 224 LEU A O 1
ATOM 1760 N N . THR A 1 225 ? 5.756 0.089 -24.695 1.00 93.69 225 THR A N 1
ATOM 1761 C CA . THR A 1 225 ? 6.674 -0.533 -23.727 1.00 93.69 225 THR A CA 1
ATOM 1762 C C . THR A 1 225 ? 7.301 0.517 -22.799 1.00 93.69 225 THR A C 1
ATOM 1764 O O . THR A 1 225 ? 7.401 1.698 -23.166 1.00 93.69 225 THR A O 1
ATOM 1767 N N . PRO A 1 226 ? 7.833 0.115 -21.628 1.00 93.56 226 PRO A N 1
ATOM 1768 C CA . PRO A 1 226 ? 8.647 0.986 -20.783 1.00 93.56 226 PRO A CA 1
ATOM 1769 C C . PRO A 1 226 ? 9.809 1.659 -21.528 1.00 93.56 226 PRO A C 1
ATOM 1771 O O . PRO A 1 226 ? 10.106 2.826 -21.268 1.00 93.56 226 PRO A O 1
ATOM 1774 N N . LEU A 1 227 ? 10.436 0.971 -22.490 1.00 93.25 227 LEU A N 1
ATOM 1775 C CA . LEU A 1 227 ? 11.503 1.543 -23.317 1.00 93.25 227 LEU A CA 1
ATOM 1776 C C . LEU A 1 227 ? 10.994 2.719 -24.163 1.00 93.25 227 LEU A C 1
ATOM 1778 O O . LEU A 1 227 ? 11.604 3.790 -24.153 1.00 93.25 227 LEU A O 1
ATOM 1782 N N . VAL A 1 228 ? 9.862 2.552 -24.854 1.00 91.25 228 VAL A N 1
ATOM 1783 C CA . VAL A 1 228 ? 9.273 3.617 -25.684 1.00 91.25 228 VAL A CA 1
ATOM 1784 C C . VAL A 1 228 ? 8.904 4.827 -24.822 1.00 91.25 228 VAL A C 1
ATOM 1786 O O . VAL A 1 228 ? 9.178 5.970 -25.200 1.00 91.25 228 VAL A O 1
ATOM 1789 N N . ILE A 1 229 ? 8.363 4.593 -23.622 1.00 90.44 229 ILE A N 1
ATOM 1790 C CA . ILE A 1 229 ? 8.088 5.665 -22.660 1.00 90.44 229 ILE A CA 1
ATOM 1791 C C . ILE A 1 229 ? 9.393 6.368 -22.258 1.00 90.44 229 ILE A C 1
ATOM 1793 O O . ILE A 1 229 ? 9.461 7.593 -22.371 1.00 90.44 229 ILE A O 1
ATOM 1797 N N . ALA A 1 230 ? 10.443 5.640 -21.865 1.00 90.44 230 ALA A N 1
ATOM 1798 C CA . ALA A 1 230 ? 11.728 6.223 -21.461 1.00 90.44 230 ALA A CA 1
ATOM 1799 C C . ALA A 1 230 ? 12.341 7.114 -22.558 1.00 90.44 230 ALA A C 1
ATOM 1801 O O . ALA A 1 230 ? 12.791 8.230 -22.273 1.00 90.44 230 ALA A O 1
ATOM 1802 N N . VAL A 1 231 ? 12.281 6.671 -23.818 1.00 90.06 231 VAL A N 1
ATOM 1803 C CA . VAL A 1 231 ? 12.722 7.448 -24.987 1.00 90.06 231 VAL A CA 1
ATOM 1804 C C . VAL A 1 231 ? 11.869 8.705 -25.172 1.00 90.06 231 VAL A C 1
ATOM 1806 O O . VAL A 1 231 ? 12.417 9.799 -25.317 1.00 90.06 231 VAL A O 1
ATOM 1809 N N . SER A 1 232 ? 10.537 8.594 -25.089 1.00 89.31 232 SER A N 1
ATOM 1810 C CA . SER A 1 232 ? 9.627 9.745 -25.221 1.00 89.31 232 SER A CA 1
ATOM 1811 C C . SER A 1 232 ? 9.870 10.817 -24.151 1.00 89.31 232 SER A C 1
ATOM 1813 O O . SER A 1 232 ? 9.744 12.014 -24.414 1.00 89.31 232 SER A O 1
ATOM 1815 N N . LYS A 1 233 ? 10.280 10.391 -22.949 1.00 86.62 233 LYS A N 1
ATOM 1816 C CA . LYS A 1 233 ? 10.626 11.267 -21.824 1.00 86.62 233 LYS A CA 1
ATOM 1817 C C . LYS A 1 233 ? 12.074 11.759 -21.855 1.00 86.62 233 LYS A C 1
ATOM 1819 O O . LYS A 1 233 ? 12.466 12.506 -20.962 1.00 86.62 233 LYS A O 1
ATOM 1824 N N . ARG A 1 234 ? 12.858 11.379 -22.872 1.00 87.81 234 ARG A N 1
ATOM 1825 C CA . ARG A 1 234 ? 14.287 11.710 -23.020 1.00 87.81 234 ARG A CA 1
ATOM 1826 C C . ARG A 1 234 ? 15.141 11.240 -21.835 1.00 87.81 234 ARG A C 1
ATOM 1828 O O . ARG A 1 234 ? 16.138 11.873 -21.493 1.00 87.81 234 ARG A O 1
ATOM 1835 N N . ASN A 1 235 ? 14.759 10.132 -21.199 1.00 87.12 235 ASN A N 1
ATOM 1836 C CA . ASN A 1 235 ? 15.534 9.530 -20.120 1.00 87.12 235 ASN A CA 1
ATOM 1837 C C . ASN A 1 235 ? 16.525 8.507 -20.690 1.00 87.12 235 ASN A C 1
ATOM 1839 O O . ASN A 1 235 ? 16.296 7.297 -20.645 1.00 87.12 235 ASN A O 1
ATOM 1843 N N . PHE A 1 236 ? 17.617 9.018 -21.265 1.00 87.12 236 PHE A N 1
ATOM 1844 C CA . PHE A 1 236 ? 18.596 8.207 -21.994 1.00 87.12 236 PHE A CA 1
ATOM 1845 C C . PHE A 1 236 ? 19.256 7.132 -21.128 1.00 87.12 236 PHE A C 1
ATOM 1847 O O . PHE A 1 236 ? 19.411 6.016 -21.600 1.00 87.12 236 PHE A O 1
ATOM 1854 N N . ALA A 1 237 ? 19.561 7.420 -19.858 1.00 90.50 237 ALA A N 1
ATOM 1855 C CA . ALA A 1 237 ? 20.189 6.446 -18.963 1.00 90.50 237 ALA A CA 1
ATOM 1856 C C . ALA A 1 237 ? 19.293 5.221 -18.707 1.00 90.50 237 ALA A C 1
ATOM 1858 O O . ALA A 1 237 ? 19.765 4.088 -18.683 1.00 90.50 237 ALA A O 1
ATOM 1859 N N . ILE A 1 238 ? 17.985 5.438 -18.536 1.00 91.81 238 ILE A N 1
ATOM 1860 C CA . ILE A 1 238 ? 17.028 4.335 -18.393 1.00 91.81 238 ILE A CA 1
ATOM 1861 C C . ILE A 1 238 ? 16.837 3.612 -19.729 1.00 91.81 238 ILE A C 1
ATOM 1863 O O . ILE A 1 238 ? 16.791 2.386 -19.744 1.00 91.81 238 ILE A O 1
ATOM 1867 N N . ALA A 1 239 ? 16.736 4.343 -20.842 1.00 91.94 239 ALA A N 1
ATOM 1868 C CA . ALA A 1 239 ? 16.573 3.737 -22.162 1.00 91.94 239 ALA A CA 1
ATOM 1869 C C . ALA A 1 239 ? 17.769 2.844 -22.535 1.00 91.94 239 ALA A C 1
ATOM 1871 O O . ALA A 1 239 ? 17.569 1.714 -22.971 1.00 91.94 239 ALA A O 1
ATOM 1872 N N . GLU A 1 240 ? 18.995 3.316 -22.305 1.00 92.38 240 GLU A N 1
ATOM 1873 C CA . GLU A 1 240 ? 20.231 2.551 -22.496 1.00 92.38 240 GLU A CA 1
ATOM 1874 C C . GLU A 1 240 ? 20.224 1.279 -21.644 1.00 92.38 240 GLU A C 1
ATOM 1876 O O . GLU A 1 240 ? 20.378 0.180 -22.174 1.00 92.38 240 GLU A O 1
ATOM 1881 N N . TYR A 1 241 ? 19.910 1.401 -20.351 1.00 94.25 241 TYR A N 1
ATOM 1882 C CA . TYR A 1 241 ? 19.823 0.243 -19.465 1.00 94.25 241 TYR A CA 1
ATOM 1883 C C . TYR A 1 241 ? 18.752 -0.773 -19.899 1.00 94.25 241 TYR A C 1
ATOM 1885 O O . TYR A 1 241 ? 18.963 -1.981 -19.810 1.00 94.25 241 TYR A O 1
ATOM 1893 N N . LEU A 1 242 ? 17.596 -0.318 -20.392 1.00 93.00 242 LEU A N 1
ATOM 1894 C CA . LEU A 1 242 ? 16.556 -1.209 -20.916 1.00 93.00 242 LEU A CA 1
ATOM 1895 C C . LEU A 1 242 ? 17.019 -1.937 -22.190 1.00 93.00 242 LEU A C 1
ATOM 1897 O O . LEU A 1 242 ? 16.781 -3.138 -22.324 1.00 93.00 242 LEU A O 1
ATOM 1901 N N . LEU A 1 243 ? 17.731 -1.251 -23.090 1.00 91.44 243 LEU A N 1
ATOM 1902 C CA . LEU A 1 243 ? 18.310 -1.854 -24.296 1.00 91.44 243 LEU A CA 1
ATOM 1903 C C . LEU A 1 243 ? 19.363 -2.921 -23.959 1.00 91.44 243 LEU A C 1
ATOM 1905 O O . LEU A 1 243 ? 19.351 -3.999 -24.554 1.00 91.44 243 LEU A O 1
ATOM 1909 N N . GLU A 1 244 ? 20.215 -2.685 -22.957 1.00 92.50 244 GLU A N 1
ATOM 1910 C CA . GLU A 1 244 ? 21.162 -3.692 -22.446 1.00 92.50 244 GLU A CA 1
ATOM 1911 C C . GLU A 1 244 ? 20.455 -4.962 -21.942 1.00 92.50 244 GLU A C 1
ATOM 1913 O O . GLU A 1 244 ? 21.007 -6.064 -21.987 1.00 92.50 244 GLU A O 1
ATOM 1918 N N . ARG A 1 245 ? 19.206 -4.829 -21.483 1.00 92.56 245 ARG A N 1
ATOM 1919 C CA . ARG A 1 245 ? 18.344 -5.935 -21.041 1.00 92.56 245 ARG A CA 1
ATOM 1920 C C . ARG A 1 245 ? 17.478 -6.515 -22.157 1.00 92.56 245 ARG A C 1
ATOM 1922 O O . ARG A 1 245 ? 16.545 -7.257 -21.866 1.00 92.56 245 ARG A O 1
ATOM 1929 N N . LYS A 1 246 ? 17.846 -6.252 -23.416 1.00 86.38 246 LYS A N 1
ATOM 1930 C CA . LYS A 1 246 ? 17.188 -6.743 -24.636 1.00 86.38 246 LYS A CA 1
ATOM 1931 C C . LYS A 1 246 ? 15.738 -6.272 -24.794 1.00 86.38 246 LYS A C 1
ATOM 1933 O O . LYS A 1 246 ? 14.977 -6.945 -25.483 1.00 86.38 246 LYS A O 1
ATOM 1938 N N . ALA A 1 247 ? 15.372 -5.134 -24.197 1.00 82.06 247 ALA A N 1
ATOM 1939 C CA . ALA A 1 247 ? 14.069 -4.527 -24.447 1.00 82.06 247 ALA A CA 1
ATOM 1940 C C . ALA A 1 247 ? 13.912 -4.202 -25.941 1.00 82.06 247 ALA A C 1
ATOM 1942 O O . ALA A 1 247 ? 14.832 -3.682 -26.585 1.00 82.06 247 ALA A O 1
ATOM 1943 N N . ILE A 1 248 ? 12.750 -4.518 -26.500 1.00 78.00 248 ILE A N 1
ATOM 1944 C CA . ILE A 1 248 ? 12.481 -4.412 -27.932 1.00 78.00 248 ILE A CA 1
ATOM 1945 C C . ILE A 1 248 ? 11.918 -3.016 -28.234 1.00 78.00 248 ILE A C 1
ATOM 1947 O O . ILE A 1 248 ? 11.006 -2.519 -27.575 1.00 78.00 248 ILE A O 1
ATOM 1951 N N . HIS A 1 249 ? 12.454 -2.362 -29.269 1.00 63.66 249 HIS A N 1
ATOM 1952 C CA . HIS A 1 249 ? 12.040 -1.009 -29.675 1.00 63.66 249 HIS A CA 1
ATOM 1953 C C . HIS A 1 249 ? 10.645 -0.984 -30.339 1.00 63.66 249 HIS A C 1
ATOM 1955 O O . HIS A 1 249 ? 10.055 0.083 -30.520 1.00 63.66 249 HIS A O 1
ATOM 1961 N N . HIS A 1 250 ? 10.123 -2.124 -30.792 1.00 57.97 250 HIS A N 1
ATOM 1962 C CA . HIS A 1 250 ? 8.930 -2.196 -31.637 1.00 57.97 250 HIS A CA 1
ATOM 1963 C C . HIS A 1 250 ? 7.866 -3.072 -30.967 1.00 57.97 250 HIS A C 1
ATOM 1965 O O . HIS A 1 250 ? 8.153 -4.244 -30.716 1.00 57.97 250 HIS A O 1
ATOM 1971 N N . PRO A 1 251 ? 6.640 -2.573 -30.720 1.00 51.50 251 PRO A N 1
ATOM 1972 C CA . PRO A 1 251 ? 5.524 -3.481 -30.502 1.00 51.50 251 PRO A CA 1
ATOM 1973 C C . PRO A 1 251 ? 5.381 -4.353 -31.763 1.00 51.50 251 PRO A C 1
ATOM 1975 O O . PRO A 1 251 ? 5.556 -3.831 -32.874 1.00 51.50 251 PRO A O 1
ATOM 1978 N N . PRO A 1 252 ? 5.114 -5.667 -31.647 1.00 49.03 252 PRO A N 1
ATOM 1979 C CA . PRO A 1 252 ? 4.819 -6.479 -32.819 1.00 49.03 252 PRO A CA 1
ATOM 1980 C C . PRO A 1 252 ? 3.682 -5.794 -33.578 1.00 49.03 252 PRO A C 1
ATOM 1982 O O . PRO A 1 252 ? 2.653 -5.455 -32.988 1.00 49.03 252 PRO A O 1
ATOM 1985 N N . LYS A 1 253 ? 3.896 -5.518 -34.871 1.00 51.84 253 LYS A N 1
ATOM 1986 C CA . LYS A 1 253 ? 2.840 -4.988 -35.734 1.00 51.84 253 LYS A CA 1
ATOM 1987 C C . LYS A 1 253 ? 1.637 -5.908 -35.552 1.00 51.84 253 LYS A C 1
ATOM 1989 O O . LYS A 1 253 ? 1.759 -7.114 -35.749 1.00 51.84 253 LYS A O 1
ATOM 1994 N N . LYS A 1 254 ? 0.490 -5.355 -35.151 1.00 52.75 254 LYS A N 1
ATOM 1995 C CA . LYS A 1 254 ? -0.782 -6.033 -35.387 1.00 52.75 254 LYS A CA 1
ATOM 1996 C C . LYS A 1 254 ? -0.853 -6.177 -36.898 1.00 52.75 254 LYS A C 1
ATOM 1998 O O . LYS A 1 254 ? -1.091 -5.190 -37.592 1.00 52.75 254 LYS A O 1
ATOM 2003 N N . ASP A 1 255 ? -0.558 -7.368 -37.401 1.00 42.50 255 ASP A N 1
ATOM 2004 C CA . ASP A 1 255 ? -0.939 -7.736 -38.750 1.00 42.50 255 ASP A CA 1
ATOM 2005 C C . ASP A 1 255 ? -2.460 -7.609 -38.772 1.00 42.50 255 ASP A C 1
ATOM 2007 O O . ASP A 1 255 ? -3.193 -8.458 -38.264 1.00 42.50 255 ASP A O 1
ATOM 2011 N N . PHE A 1 256 ? -2.941 -6.472 -39.273 1.00 44.25 256 PHE A N 1
ATOM 2012 C CA . PHE A 1 256 ? -4.318 -6.320 -39.693 1.00 44.25 256 PHE A CA 1
ATOM 2013 C C . PHE A 1 256 ? -4.492 -7.267 -40.881 1.00 44.25 256 PHE A C 1
ATOM 2015 O O . PHE A 1 256 ? -4.384 -6.864 -42.036 1.00 44.25 256 PHE A O 1
ATOM 2022 N N . LEU A 1 257 ? -4.732 -8.546 -40.596 1.00 41.69 257 LEU A N 1
ATOM 2023 C CA . LEU A 1 257 ? -5.377 -9.451 -41.536 1.00 41.69 257 LEU A CA 1
ATOM 2024 C C . LEU A 1 257 ? -6.840 -9.016 -41.625 1.00 41.69 257 LEU A C 1
ATOM 2026 O O . LEU A 1 257 ? -7.727 -9.566 -40.979 1.00 41.69 257 LEU A O 1
ATOM 2030 N N . GLY A 1 258 ? -7.049 -7.938 -42.371 1.00 49.00 258 GLY A N 1
ATOM 2031 C CA . GLY A 1 258 ? -8.332 -7.538 -42.906 1.00 49.00 258 GLY A CA 1
ATOM 2032 C C . GLY A 1 258 ? -8.263 -7.651 -44.418 1.00 49.00 258 GLY A C 1
ATOM 2033 O O . GLY A 1 258 ? -7.937 -6.661 -45.058 1.00 49.00 258 GLY A O 1
ATOM 2034 N N . PHE A 1 259 ? -8.526 -8.853 -44.934 1.00 43.56 259 PHE A N 1
ATOM 2035 C CA . PHE A 1 259 ? -9.237 -9.142 -46.183 1.00 43.56 259 PHE A CA 1
ATOM 2036 C C . PHE A 1 259 ? -9.802 -10.559 -46.086 1.00 43.56 259 PHE A C 1
ATOM 2038 O O . PHE A 1 259 ? -9.025 -11.468 -45.714 1.00 43.56 259 PHE A O 1
#